Protein AF-A0A8J3L0K7-F1 (afdb_monomer)

Structure (mmCIF, N/CA/C/O backbone):
data_AF-A0A8J3L0K7-F1
#
_entry.id   AF-A0A8J3L0K7-F1
#
loop_
_atom_site.group_PDB
_atom_site.id
_atom_site.type_symbol
_atom_site.label_atom_id
_atom_site.label_alt_id
_atom_site.label_comp_id
_atom_site.label_asym_id
_atom_site.label_entity_id
_atom_site.label_seq_id
_atom_site.pdbx_PDB_ins_code
_atom_site.Cartn_x
_atom_site.Cartn_y
_atom_site.Cartn_z
_atom_site.occupancy
_atom_site.B_iso_or_equiv
_atom_site.auth_seq_id
_atom_site.auth_comp_id
_atom_site.auth_asym_id
_atom_site.auth_atom_id
_atom_site.pdbx_PDB_model_num
ATOM 1 N N . MET A 1 1 ? -11.600 13.544 1.379 1.00 33.31 1 MET A N 1
ATOM 2 C CA . MET A 1 1 ? -10.262 13.452 1.991 1.00 33.31 1 MET A CA 1
ATOM 3 C C . MET A 1 1 ? -9.989 11.962 2.098 1.00 33.31 1 MET A C 1
ATOM 5 O O . MET A 1 1 ? -10.633 11.321 2.917 1.00 33.31 1 MET A O 1
ATOM 9 N N . LEU A 1 2 ? -9.222 11.394 1.162 1.00 34.25 2 LEU A N 1
ATOM 10 C CA . LEU A 1 2 ? -8.780 10.000 1.251 1.00 34.25 2 LEU A CA 1
ATOM 11 C C . LEU A 1 2 ? -7.838 9.954 2.452 1.00 34.25 2 LEU A C 1
ATOM 13 O O . LEU A 1 2 ? -6.700 10.402 2.366 1.00 34.25 2 LEU A O 1
ATOM 17 N N . GLY A 1 3 ? -8.385 9.586 3.608 1.00 47.91 3 GLY A N 1
ATOM 18 C CA . GLY A 1 3 ? -7.563 9.179 4.731 1.00 47.91 3 GLY A CA 1
ATOM 19 C C . GLY A 1 3 ? -6.963 7.860 4.303 1.00 47.91 3 GLY A C 1
ATOM 20 O O . GLY A 1 3 ? -7.699 6.878 4.221 1.00 47.91 3 GLY A O 1
ATOM 21 N N . ASP A 1 4 ? -5.686 7.875 3.930 1.00 59.72 4 ASP A N 1
ATOM 22 C CA . ASP A 1 4 ? -4.920 6.645 3.800 1.00 59.72 4 ASP A CA 1
ATOM 23 C C . ASP A 1 4 ? -5.203 5.829 5.050 1.00 59.72 4 ASP A C 1
ATOM 25 O O . ASP A 1 4 ? -5.023 6.343 6.155 1.00 59.72 4 ASP A O 1
ATOM 29 N N . LEU A 1 5 ? -5.658 4.590 4.866 1.00 69.94 5 LEU A N 1
ATOM 30 C CA . LEU A 1 5 ? -5.795 3.612 5.937 1.00 69.94 5 LEU A CA 1
ATOM 31 C C . LEU A 1 5 ? -4.386 3.192 6.401 1.00 69.94 5 LEU A C 1
ATOM 33 O O . LEU A 1 5 ? -4.009 2.025 6.331 1.00 69.94 5 LEU A O 1
ATOM 37 N N . THR A 1 6 ? -3.562 4.171 6.781 1.00 71.44 6 THR A N 1
ATOM 38 C CA . THR A 1 6 ? -2.127 4.064 7.057 1.00 71.44 6 THR A CA 1
ATOM 39 C C . THR A 1 6 ? -1.907 3.095 8.197 1.00 71.44 6 THR A C 1
ATOM 41 O O . THR A 1 6 ? -0.978 2.292 8.175 1.00 71.44 6 THR A O 1
ATOM 44 N N . SER A 1 7 ? -2.794 3.131 9.188 1.00 71.44 7 SER A N 1
ATOM 45 C CA . SER A 1 7 ? -2.769 2.199 10.309 1.00 71.44 7 SER A CA 1
ATOM 46 C C . SER A 1 7 ? -3.042 0.744 9.902 1.00 71.44 7 SER A C 1
ATOM 48 O O . SER A 1 7 ? -2.685 -0.168 10.642 1.00 71.44 7 SER A O 1
ATOM 50 N N . LEU A 1 8 ? -3.626 0.507 8.724 1.00 75.50 8 LEU A N 1
ATOM 51 C CA . LEU A 1 8 ? -4.085 -0.805 8.253 1.00 75.50 8 LEU A CA 1
ATOM 52 C C . LEU A 1 8 ? -3.358 -1.302 7.002 1.00 75.50 8 LEU A C 1
ATOM 54 O O . LEU A 1 8 ? -3.500 -2.473 6.648 1.00 75.50 8 LEU A O 1
ATOM 58 N N . ALA A 1 9 ? -2.576 -0.447 6.340 1.00 72.62 9 ALA A N 1
ATOM 59 C CA . ALA A 1 9 ? -1.671 -0.872 5.286 1.00 72.62 9 ALA A CA 1
ATOM 60 C C . ALA A 1 9 ? -0.745 -1.975 5.834 1.00 72.62 9 ALA A C 1
ATOM 62 O O . ALA A 1 9 ? -0.264 -1.828 6.969 1.00 72.62 9 ALA A O 1
ATOM 63 N N . PRO A 1 10 ? -0.482 -3.053 5.065 1.00 71.00 10 PRO A N 1
ATOM 64 C CA . PRO A 1 10 ? 0.414 -4.118 5.493 1.00 71.00 10 PRO A CA 1
ATOM 65 C C . PRO A 1 10 ? 1.708 -3.545 6.070 1.00 71.00 10 PRO A C 1
ATOM 67 O O . PRO A 1 10 ? 2.280 -2.592 5.531 1.00 71.00 10 PRO A O 1
ATOM 70 N N . LEU A 1 11 ? 2.145 -4.094 7.198 1.00 76.38 11 LEU A N 1
ATOM 71 C CA . LEU A 1 11 ? 3.485 -3.818 7.697 1.00 76.38 11 LEU A CA 1
ATOM 72 C C . LEU A 1 11 ? 4.471 -4.382 6.671 1.00 76.38 11 LEU A C 1
ATOM 74 O O . LEU A 1 11 ? 4.203 -5.429 6.084 1.00 76.38 11 LEU A O 1
ATOM 78 N N . GLY A 1 12 ? 5.545 -3.643 6.402 1.00 62.97 12 GLY A N 1
ATOM 79 C CA . GLY A 1 12 ? 6.432 -3.762 5.241 1.00 62.97 12 GLY A CA 1
ATOM 80 C C . GLY A 1 12 ? 7.196 -5.079 5.035 1.00 62.97 12 GLY A C 1
ATOM 81 O O . GLY A 1 12 ? 8.247 -5.044 4.403 1.00 62.97 12 GLY A O 1
ATOM 82 N N . GLU A 1 13 ? 6.687 -6.229 5.495 1.00 64.00 13 GLU A N 1
ATOM 83 C CA . GLU A 1 13 ? 7.286 -7.574 5.430 1.00 64.00 13 GLU A CA 1
ATOM 84 C C . GLU A 1 13 ? 7.806 -7.964 4.032 1.00 64.00 13 GLU A C 1
ATOM 86 O O . GLU A 1 13 ? 8.683 -8.821 3.916 1.00 64.00 13 GLU A O 1
ATOM 91 N N . TYR A 1 14 ? 7.313 -7.321 2.965 1.00 69.62 14 TYR A N 1
ATOM 92 C CA . TYR A 1 14 ? 7.738 -7.557 1.579 1.00 69.62 14 TYR A CA 1
ATOM 93 C C . TYR A 1 14 ? 8.033 -6.271 0.784 1.00 69.62 14 TYR A C 1
ATOM 95 O O . TYR A 1 14 ? 8.080 -6.306 -0.449 1.00 69.62 14 TYR A O 1
ATOM 103 N N . GLY A 1 15 ? 8.238 -5.135 1.457 1.00 83.50 15 GLY A N 1
ATOM 104 C CA . GLY A 1 15 ? 8.260 -3.818 0.815 1.00 83.50 15 GLY A CA 1
ATOM 105 C C . GLY A 1 15 ? 6.857 -3.250 0.576 1.00 83.50 15 GLY A C 1
ATOM 106 O O . GLY A 1 15 ? 5.862 -3.775 1.073 1.00 83.50 15 GLY A O 1
ATOM 107 N N . PHE A 1 16 ? 6.769 -2.188 -0.225 1.00 86.69 16 PHE A N 1
ATOM 108 C CA . PHE A 1 16 ? 5.504 -1.543 -0.599 1.00 86.69 16 PHE A CA 1
ATOM 109 C C . PHE A 1 16 ? 4.883 -2.137 -1.876 1.00 86.69 16 PHE A C 1
ATOM 111 O O . PHE A 1 16 ? 3.816 -1.709 -2.310 1.00 86.69 16 PHE A O 1
ATOM 118 N N . GLY A 1 17 ? 5.546 -3.116 -2.501 1.00 87.88 17 GLY A N 1
ATOM 119 C CA . GLY A 1 17 ? 5.121 -3.733 -3.760 1.00 87.88 17 GLY A CA 1
ATOM 120 C C . GLY A 1 17 ? 5.473 -2.910 -5.005 1.00 87.88 17 GLY A C 1
ATOM 121 O O . GLY A 1 17 ? 5.143 -3.324 -6.121 1.00 87.88 17 GLY A O 1
ATOM 122 N N . ILE A 1 18 ? 6.187 -1.790 -4.844 1.00 90.50 18 ILE A N 1
ATOM 123 C CA . ILE A 1 18 ? 6.572 -0.887 -5.937 1.00 90.50 18 ILE A CA 1
ATOM 124 C C . ILE A 1 18 ? 7.543 -1.602 -6.878 1.00 90.50 18 ILE A C 1
ATOM 126 O O . ILE A 1 18 ? 7.354 -1.559 -8.097 1.00 90.50 18 ILE A O 1
ATOM 130 N N . THR A 1 19 ? 8.531 -2.318 -6.328 1.00 90.81 19 THR A N 1
ATOM 131 C CA . THR A 1 19 ? 9.449 -3.173 -7.097 1.00 90.81 19 THR A CA 1
ATOM 132 C C . THR A 1 19 ? 8.680 -4.124 -8.013 1.00 90.81 19 THR A C 1
ATOM 134 O O . THR A 1 19 ? 8.901 -4.138 -9.225 1.00 90.81 19 THR A O 1
ATOM 137 N N . SER A 1 20 ? 7.748 -4.902 -7.456 1.00 87.38 20 SER A N 1
ATOM 138 C CA . SER A 1 20 ? 6.978 -5.897 -8.210 1.00 87.38 20 SER A CA 1
ATOM 139 C C . SER A 1 20 ? 6.120 -5.244 -9.292 1.00 87.38 20 SER A C 1
ATOM 141 O O . SER A 1 20 ? 6.107 -5.705 -10.435 1.00 87.38 20 SER A O 1
ATOM 143 N N . PHE A 1 21 ? 5.441 -4.140 -8.964 1.00 87.31 21 PHE A N 1
ATOM 144 C CA . PHE A 1 21 ? 4.642 -3.382 -9.923 1.00 87.31 21 PHE A CA 1
ATOM 145 C C . PHE A 1 21 ? 5.497 -2.864 -11.086 1.00 87.31 21 PHE A C 1
ATOM 147 O O . PHE A 1 21 ? 5.201 -3.156 -12.245 1.00 87.31 21 PHE A O 1
ATOM 154 N N . LYS A 1 22 ? 6.597 -2.158 -10.801 1.00 88.25 22 LYS A N 1
ATOM 155 C CA . LYS A 1 22 ? 7.463 -1.589 -11.844 1.00 88.25 22 LYS A CA 1
ATOM 156 C C . LYS A 1 22 ? 8.169 -2.665 -12.659 1.00 88.25 22 LYS A C 1
ATOM 158 O O . LYS A 1 22 ? 8.308 -2.498 -13.866 1.00 88.25 22 LYS A O 1
ATOM 163 N N . GLN A 1 23 ? 8.533 -3.794 -12.052 1.00 88.56 23 GLN A N 1
ATOM 164 C CA . GLN A 1 23 ? 9.050 -4.950 -12.781 1.00 88.56 23 GLN A CA 1
ATOM 165 C C . GLN A 1 23 ? 8.004 -5.509 -13.753 1.00 88.56 23 GLN A C 1
ATOM 167 O O . GLN A 1 23 ? 8.344 -5.826 -14.890 1.00 88.56 23 GLN A O 1
ATOM 172 N N . ASN A 1 24 ? 6.738 -5.616 -13.344 1.00 82.00 24 ASN A N 1
ATOM 173 C CA . ASN A 1 24 ? 5.665 -6.067 -14.230 1.00 82.00 24 ASN A CA 1
ATOM 174 C C . ASN A 1 24 ? 5.418 -5.076 -15.372 1.00 82.00 24 ASN A C 1
ATOM 176 O O . ASN A 1 24 ? 5.283 -5.505 -16.516 1.00 82.00 24 ASN A O 1
ATOM 180 N N . VAL A 1 25 ? 5.428 -3.768 -15.096 1.00 82.00 25 VAL A N 1
ATOM 181 C CA . VAL A 1 25 ? 5.326 -2.731 -16.137 1.00 82.00 25 VAL A CA 1
ATOM 182 C C . VAL A 1 25 ? 6.507 -2.812 -17.106 1.00 82.00 25 VAL A C 1
ATOM 184 O O . VAL A 1 25 ? 6.294 -2.782 -18.313 1.00 82.00 25 VAL A O 1
ATOM 187 N N . ALA A 1 26 ? 7.730 -2.997 -16.612 1.00 85.25 26 ALA A N 1
ATOM 188 C CA . ALA A 1 26 ? 8.930 -3.118 -17.435 1.00 85.25 26 ALA A CA 1
ATOM 189 C C . ALA A 1 26 ? 8.964 -4.405 -18.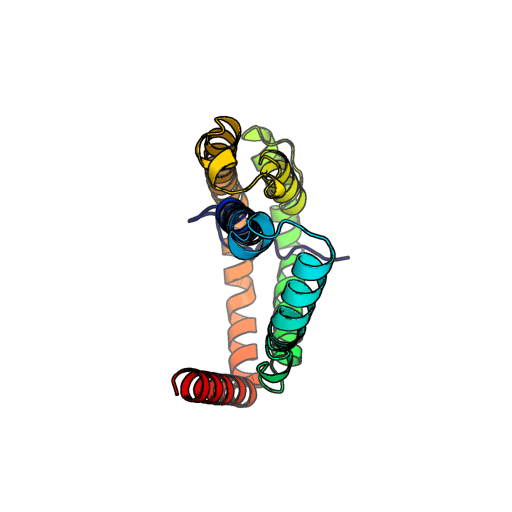267 1.00 85.25 26 ALA A C 1
ATOM 191 O O . ALA A 1 26 ? 9.321 -4.383 -19.442 1.00 85.25 26 ALA A O 1
ATOM 192 N N . LYS A 1 27 ? 8.525 -5.533 -17.703 1.00 80.62 27 LYS A N 1
ATOM 193 C CA . LYS A 1 27 ? 8.332 -6.784 -18.452 1.00 80.62 27 LYS A CA 1
ATOM 194 C C . LYS A 1 27 ? 7.237 -6.638 -19.503 1.00 80.62 27 LYS A C 1
ATOM 196 O O . LYS A 1 27 ? 7.380 -7.154 -20.606 1.00 80.62 27 LYS A O 1
ATOM 201 N N . ALA A 1 28 ? 6.163 -5.915 -19.191 1.00 75.94 28 ALA A N 1
ATOM 202 C CA . ALA A 1 28 ? 5.135 -5.581 -20.165 1.00 75.94 28 ALA A CA 1
ATOM 203 C C . ALA A 1 28 ? 5.666 -4.621 -21.241 1.00 75.94 28 ALA A C 1
ATOM 205 O O . ALA A 1 28 ? 5.276 -4.752 -22.393 1.00 75.94 28 ALA A O 1
ATOM 206 N N . ALA A 1 29 ? 6.572 -3.698 -20.909 1.00 77.06 29 ALA A N 1
ATOM 207 C CA . ALA A 1 29 ? 7.245 -2.826 -21.869 1.00 77.06 29 ALA A CA 1
ATOM 208 C C . ALA A 1 29 ? 8.188 -3.620 -22.786 1.00 77.06 29 ALA A C 1
ATOM 210 O O . ALA A 1 29 ? 8.161 -3.418 -23.995 1.00 77.06 29 ALA A O 1
ATOM 211 N N . ASP A 1 30 ? 8.907 -4.614 -22.258 1.00 75.12 30 ASP A N 1
ATOM 212 C CA . ASP A 1 30 ? 9.646 -5.588 -23.068 1.00 75.12 30 ASP A CA 1
ATOM 213 C C . ASP A 1 30 ? 8.705 -6.438 -23.933 1.00 75.12 30 ASP A C 1
ATOM 215 O O . ASP A 1 30 ? 8.996 -6.701 -25.096 1.00 75.12 30 ASP A O 1
ATOM 219 N N . ALA A 1 31 ? 7.542 -6.840 -23.423 1.00 60.50 31 ALA A N 1
ATOM 220 C CA . ALA A 1 31 ? 6.536 -7.542 -24.220 1.00 60.50 31 ALA A CA 1
ATOM 221 C C . ALA A 1 31 ? 5.900 -6.627 -25.288 1.00 60.50 31 ALA A C 1
ATOM 223 O O . ALA A 1 31 ? 5.492 -7.104 -26.346 1.00 60.50 31 ALA A O 1
ATOM 224 N N . ARG A 1 32 ? 5.856 -5.309 -25.033 1.00 51.00 32 ARG A N 1
ATOM 225 C CA . ARG A 1 32 ? 5.495 -4.246 -25.986 1.00 51.00 32 ARG A CA 1
ATOM 226 C C . ARG A 1 32 ? 6.646 -3.874 -26.923 1.00 51.00 32 ARG A C 1
ATOM 228 O O . ARG A 1 32 ? 6.360 -3.396 -28.016 1.00 51.00 32 ARG A O 1
ATOM 235 N N . SER A 1 33 ? 7.895 -4.248 -26.622 1.00 52.84 33 SER A N 1
ATOM 236 C CA . SER A 1 33 ? 8.953 -4.504 -27.620 1.00 52.84 33 SER A CA 1
ATOM 237 C C . SER A 1 33 ? 8.679 -5.817 -28.366 1.00 52.84 33 SER A C 1
ATOM 239 O O . SER A 1 33 ? 9.550 -6.646 -28.618 1.00 52.84 33 SER A O 1
ATOM 241 N N . ASN A 1 34 ? 7.403 -6.011 -28.682 1.00 53.38 34 ASN A N 1
ATOM 242 C CA . ASN A 1 34 ? 6.838 -7.153 -29.341 1.00 53.38 34 ASN A CA 1
ATOM 243 C C . ASN A 1 34 ? 7.712 -7.492 -30.544 1.00 53.38 34 ASN A C 1
ATOM 245 O O . ASN A 1 34 ? 7.821 -6.713 -31.495 1.00 53.38 34 ASN A O 1
ATOM 249 N N . THR A 1 35 ? 8.374 -8.639 -30.474 1.00 54.50 35 THR A N 1
ATOM 250 C CA . THR A 1 35 ? 9.256 -9.123 -31.536 1.00 54.50 35 THR A CA 1
ATOM 251 C C . THR A 1 35 ? 8.497 -9.260 -32.850 1.00 54.50 35 THR A C 1
ATOM 253 O O . THR A 1 35 ? 9.070 -9.038 -33.909 1.00 54.50 35 THR A O 1
ATOM 256 N N . GLY A 1 36 ? 7.186 -9.524 -32.778 1.00 57.12 36 GLY A N 1
ATOM 257 C CA . GLY A 1 36 ? 6.280 -9.490 -33.915 1.00 57.12 36 GLY A CA 1
ATOM 258 C C . GLY A 1 36 ? 6.147 -8.101 -34.532 1.00 57.12 36 GLY A C 1
ATOM 259 O O . GLY A 1 36 ? 6.203 -8.025 -35.745 1.00 57.12 36 GLY A O 1
ATOM 260 N N . TYR A 1 37 ? 6.045 -7.028 -33.728 1.00 55.81 37 TYR A N 1
ATOM 261 C CA . TYR A 1 37 ? 5.907 -5.634 -34.195 1.00 55.81 37 TYR A CA 1
ATOM 262 C C . TYR A 1 37 ? 7.231 -5.032 -34.678 1.00 55.81 37 TYR A C 1
ATOM 264 O O . TYR A 1 37 ? 7.280 -4.346 -35.690 1.00 55.81 37 TYR A O 1
ATOM 272 N N . THR A 1 38 ? 8.329 -5.323 -33.979 1.00 57.84 38 THR A N 1
ATOM 273 C CA . THR A 1 38 ? 9.685 -4.881 -34.359 1.00 57.84 38 THR A CA 1
ATOM 274 C C . THR A 1 38 ? 10.241 -5.624 -35.580 1.00 57.84 38 THR A C 1
ATOM 276 O O . THR A 1 38 ? 11.161 -5.127 -36.226 1.00 57.84 38 THR A O 1
ATOM 279 N N . ALA A 1 39 ? 9.675 -6.784 -35.935 1.00 64.06 39 ALA A N 1
ATOM 280 C CA . ALA A 1 39 ? 9.945 -7.477 -37.195 1.00 64.06 39 ALA A CA 1
ATOM 281 C C . ALA A 1 39 ? 9.163 -6.903 -38.394 1.00 64.06 39 ALA A C 1
ATOM 283 O O . ALA A 1 39 ? 9.493 -7.225 -39.540 1.00 64.06 39 ALA A O 1
ATOM 284 N N . LEU A 1 40 ? 8.152 -6.060 -38.156 1.00 69.81 40 LEU A N 1
ATOM 285 C CA . LEU A 1 40 ? 7.356 -5.426 -39.208 1.00 69.81 40 LEU A CA 1
ATOM 286 C C . LEU A 1 40 ? 8.163 -4.281 -39.810 1.00 69.81 40 LEU A C 1
ATOM 288 O O . LEU A 1 40 ? 8.717 -3.443 -39.102 1.00 69.81 40 LEU A O 1
ATOM 292 N N . ARG A 1 41 ? 8.266 -4.267 -41.139 1.00 69.38 41 ARG A N 1
ATOM 293 C CA . ARG A 1 41 ? 9.112 -3.307 -41.865 1.00 69.38 41 ARG A CA 1
ATOM 294 C C . ARG A 1 41 ? 8.325 -2.166 -42.494 1.00 69.38 41 ARG A C 1
ATOM 296 O O . ARG A 1 41 ? 8.940 -1.238 -43.012 1.00 69.38 41 ARG A O 1
ATOM 303 N N . THR A 1 42 ? 6.996 -2.243 -42.483 1.00 77.06 42 THR A N 1
ATOM 304 C CA . THR A 1 42 ? 6.121 -1.281 -43.153 1.00 77.06 42 THR A CA 1
ATOM 305 C C . THR A 1 42 ? 4.959 -0.861 -42.257 1.00 77.06 42 THR A C 1
ATOM 307 O O . THR A 1 42 ? 4.486 -1.634 -41.424 1.00 77.06 42 THR A O 1
ATOM 310 N N . ASP A 1 43 ? 4.453 0.354 -42.473 1.00 69.00 43 ASP A N 1
ATOM 311 C CA . ASP A 1 43 ? 3.290 0.881 -41.745 1.00 69.00 43 ASP A CA 1
ATOM 312 C C . ASP A 1 43 ? 2.024 0.036 -41.971 1.00 69.00 43 ASP A C 1
ATOM 314 O O . ASP A 1 43 ? 1.177 -0.075 -41.083 1.00 69.00 43 ASP A O 1
ATOM 318 N N . ALA A 1 44 ? 1.907 -0.608 -43.138 1.00 77.56 44 ALA A N 1
ATOM 319 C CA . ALA A 1 44 ? 0.800 -1.505 -43.461 1.00 77.56 44 ALA A CA 1
ATOM 320 C C . ALA A 1 44 ? 0.833 -2.790 -42.616 1.00 77.56 44 ALA A C 1
ATOM 322 O O . ALA A 1 44 ? -0.205 -3.225 -42.114 1.00 77.56 44 ALA A O 1
ATOM 323 N N . ASP A 1 45 ? 2.022 -3.359 -42.404 1.00 71.56 45 ASP A N 1
ATOM 324 C CA . ASP A 1 45 ? 2.207 -4.529 -41.546 1.00 71.56 45 ASP A CA 1
ATOM 325 C C . ASP A 1 45 ? 1.902 -4.183 -40.082 1.00 71.56 45 ASP A C 1
ATOM 327 O O . ASP A 1 45 ? 1.193 -4.925 -39.399 1.00 71.56 45 ASP A O 1
ATOM 331 N N . CYS A 1 46 ? 2.364 -3.015 -39.619 1.00 64.31 46 CYS A N 1
ATOM 332 C CA . CYS A 1 46 ? 2.049 -2.473 -38.295 1.00 64.31 46 CYS A CA 1
ATOM 333 C C . CYS A 1 46 ? 0.535 -2.321 -38.078 1.00 64.31 46 CYS A C 1
ATOM 335 O O . CYS A 1 46 ? 0.015 -2.721 -37.033 1.00 64.31 46 CYS A O 1
ATOM 337 N N . ALA A 1 47 ? -0.187 -1.794 -39.073 1.00 71.62 47 ALA A N 1
ATOM 338 C CA . ALA A 1 47 ? -1.637 -1.630 -39.020 1.00 71.62 47 ALA A CA 1
ATOM 339 C C . ALA A 1 47 ? -2.382 -2.976 -39.002 1.00 71.62 47 ALA A C 1
ATOM 341 O O . ALA A 1 47 ? -3.306 -3.157 -38.207 1.00 71.62 47 ALA A O 1
ATOM 342 N N . ALA A 1 48 ? -1.964 -3.939 -39.829 1.00 77.50 48 ALA A N 1
ATOM 343 C CA . ALA A 1 48 ? -2.557 -5.276 -39.870 1.00 77.50 48 ALA A CA 1
ATOM 344 C C . ALA A 1 48 ? -2.335 -6.040 -38.557 1.00 77.50 48 ALA A C 1
ATOM 346 O O . ALA A 1 48 ? -3.256 -6.665 -38.028 1.00 77.50 48 ALA A O 1
ATOM 347 N N . TYR A 1 49 ? -1.133 -5.938 -37.993 1.00 70.19 49 TYR A N 1
ATOM 348 C CA . TYR A 1 49 ? -0.803 -6.524 -36.703 1.00 70.19 49 TYR A CA 1
ATOM 349 C C . TYR A 1 49 ? -1.616 -5.892 -35.560 1.00 70.19 49 TYR A C 1
ATOM 351 O O . TYR A 1 49 ? -2.187 -6.604 -34.734 1.00 70.19 49 TYR A O 1
ATOM 359 N N . GLY A 1 50 ? -1.736 -4.559 -35.536 1.00 66.50 50 GLY A N 1
ATOM 360 C CA . GLY A 1 50 ? -2.580 -3.844 -34.575 1.00 66.50 50 GLY A CA 1
ATOM 361 C C . GLY A 1 50 ? -4.058 -4.236 -34.672 1.00 66.50 50 GLY A C 1
ATOM 362 O O . GLY A 1 50 ? -4.701 -4.459 -33.648 1.00 66.50 50 GLY A O 1
ATOM 363 N N . ALA A 1 51 ? -4.586 -4.404 -35.888 1.00 73.00 51 ALA A N 1
ATOM 364 C CA . ALA A 1 51 ? -5.955 -4.869 -36.112 1.00 73.00 51 ALA A CA 1
ATOM 365 C C . ALA A 1 51 ? -6.169 -6.319 -35.642 1.00 73.00 51 ALA A C 1
ATOM 367 O O . ALA A 1 51 ? -7.201 -6.618 -35.045 1.00 73.00 51 ALA A O 1
ATOM 368 N N . ALA A 1 52 ? -5.187 -7.204 -35.849 1.00 69.12 52 ALA A N 1
ATOM 369 C CA . ALA A 1 52 ? -5.232 -8.587 -35.371 1.00 69.12 52 ALA A CA 1
ATOM 370 C C . ALA A 1 52 ? -5.172 -8.690 -33.836 1.00 69.12 52 ALA A C 1
ATOM 372 O O . ALA A 1 52 ? -5.771 -9.594 -33.257 1.00 69.12 52 ALA A O 1
ATOM 373 N N . LEU A 1 53 ? -4.489 -7.751 -33.173 1.00 62.44 53 LEU A N 1
ATOM 374 C CA . LEU A 1 53 ? -4.473 -7.640 -31.712 1.00 62.44 53 LEU A CA 1
ATOM 375 C C . LEU A 1 53 ? -5.685 -6.913 -31.126 1.00 62.44 53 LEU A C 1
ATOM 377 O O . LEU A 1 53 ? -5.955 -7.072 -29.936 1.00 62.44 53 LEU A O 1
ATOM 381 N N . GLY A 1 54 ? -6.405 -6.119 -31.921 1.00 58.97 54 GLY A N 1
ATOM 382 C CA . GLY A 1 54 ? -7.588 -5.369 -31.491 1.00 58.97 54 GLY A CA 1
ATOM 383 C C . GLY A 1 54 ? -8.582 -6.211 -30.679 1.00 58.97 54 GLY A C 1
ATOM 384 O O . GLY A 1 54 ? -8.943 -5.793 -29.579 1.00 58.97 54 GLY A O 1
ATOM 385 N N . PRO A 1 55 ? -8.945 -7.427 -31.135 1.00 58.91 55 PRO A N 1
ATOM 386 C CA . PRO A 1 55 ? -9.770 -8.354 -30.369 1.00 58.91 55 PRO A CA 1
ATOM 387 C C . PRO A 1 55 ? -9.143 -8.803 -29.048 1.00 58.91 55 PRO A C 1
ATOM 389 O O . PRO A 1 55 ? -9.869 -8.989 -28.091 1.00 58.91 55 PRO A O 1
ATOM 392 N N . CYS A 1 56 ? -7.821 -8.966 -28.945 1.00 53.09 56 CYS A N 1
ATOM 393 C CA . CYS A 1 56 ? -7.158 -9.354 -27.691 1.00 53.09 56 CYS A CA 1
ATOM 394 C C . CYS A 1 56 ? -7.124 -8.212 -26.664 1.00 53.09 56 CYS A C 1
ATOM 396 O O . CYS A 1 56 ? -7.157 -8.467 -25.464 1.00 53.09 56 CYS A O 1
ATOM 398 N N . ILE A 1 57 ? -7.075 -6.959 -27.128 1.00 51.38 57 ILE A N 1
ATOM 399 C CA . ILE A 1 57 ? -7.124 -5.760 -26.277 1.00 51.38 57 ILE A CA 1
ATOM 400 C C . ILE A 1 57 ? -8.531 -5.567 -25.694 1.00 51.38 57 ILE A C 1
ATOM 402 O O . ILE A 1 57 ? -8.665 -5.113 -24.561 1.00 51.38 57 ILE A O 1
ATOM 406 N N . THR A 1 58 ? -9.572 -5.951 -26.436 1.00 47.53 58 THR A N 1
ATOM 407 C CA . THR A 1 58 ? -10.973 -5.915 -25.982 1.00 47.53 58 THR A CA 1
ATOM 408 C C . THR A 1 58 ? -11.472 -7.240 -25.397 1.00 47.53 58 THR A C 1
ATOM 410 O O . THR A 1 58 ? -12.546 -7.266 -24.806 1.00 47.53 58 THR A O 1
ATOM 413 N N . ALA A 1 59 ? -10.705 -8.329 -25.529 1.00 44.91 59 ALA A N 1
ATOM 414 C CA . ALA A 1 59 ? -10.994 -9.642 -24.946 1.00 44.91 59 ALA A CA 1
ATOM 415 C C . ALA A 1 59 ? -10.352 -9.859 -23.574 1.00 44.91 59 ALA A C 1
ATOM 417 O O . ALA A 1 59 ? -10.480 -10.956 -23.035 1.00 44.91 59 ALA A O 1
ATOM 418 N N . ALA A 1 60 ? -9.695 -8.851 -22.983 1.00 46.41 60 ALA A N 1
ATOM 419 C CA . ALA A 1 60 ? -9.610 -8.819 -21.529 1.00 46.41 60 ALA A CA 1
ATOM 420 C C . ALA A 1 60 ? -11.066 -8.772 -21.054 1.00 46.41 60 ALA A C 1
ATOM 422 O O . ALA A 1 60 ? -11.731 -7.764 -21.311 1.00 46.41 60 ALA A O 1
ATOM 423 N N . PRO A 1 61 ? -11.610 -9.868 -20.496 1.00 51.72 61 PRO A N 1
ATOM 424 C CA . PRO A 1 61 ? -13.002 -9.863 -20.102 1.00 51.72 61 PRO A CA 1
ATOM 425 C C . PRO A 1 61 ? -13.177 -8.703 -19.136 1.00 51.72 61 PRO A C 1
ATOM 427 O O . PRO A 1 61 ? -12.298 -8.479 -18.298 1.00 51.72 61 PRO A O 1
ATOM 430 N N . ASP A 1 62 ? -14.254 -7.938 -19.311 1.00 55.47 62 ASP A N 1
ATOM 431 C CA . ASP A 1 62 ? -14.548 -6.816 -18.435 1.00 55.47 62 ASP A CA 1
ATOM 432 C C . ASP A 1 62 ? -14.449 -7.343 -17.002 1.00 55.47 62 ASP A C 1
ATOM 434 O O . ASP A 1 62 ? -15.187 -8.242 -16.599 1.00 55.47 62 ASP A O 1
ATOM 438 N N . VAL A 1 63 ? -13.426 -6.904 -16.268 1.00 52.91 63 VAL A N 1
ATOM 439 C CA . VAL A 1 63 ? -13.107 -7.485 -14.960 1.00 52.91 63 VAL A CA 1
ATOM 440 C C . VAL A 1 63 ? -14.289 -7.251 -14.016 1.00 52.91 63 VAL A C 1
ATOM 442 O O . VAL A 1 63 ? -14.520 -8.058 -13.117 1.00 52.91 63 VAL A O 1
ATOM 445 N N . ALA A 1 64 ? -15.104 -6.223 -14.298 1.00 56.56 64 ALA A N 1
ATOM 446 C CA . ALA A 1 64 ? -16.377 -5.971 -13.640 1.00 56.56 64 ALA A CA 1
ATOM 447 C C . ALA A 1 64 ? -17.362 -7.147 -13.760 1.00 56.56 64 ALA A C 1
ATOM 449 O O . ALA A 1 64 ? -18.093 -7.409 -12.812 1.00 56.56 64 ALA A O 1
ATOM 450 N N . THR A 1 65 ? -17.342 -7.917 -14.856 1.00 63.81 65 THR A N 1
ATOM 451 C CA . THR A 1 65 ? -18.202 -9.108 -15.031 1.00 63.81 65 THR A CA 1
ATOM 452 C C . THR A 1 65 ? -17.870 -10.255 -14.073 1.00 63.81 65 THR A C 1
ATOM 454 O O . THR A 1 65 ? -18.674 -11.170 -13.927 1.00 63.81 65 THR A O 1
ATOM 457 N N . PHE A 1 66 ? -16.696 -10.236 -13.437 1.00 67.56 66 PHE A N 1
ATOM 458 C CA . PHE A 1 66 ? -16.269 -11.247 -12.463 1.00 67.56 66 PHE A CA 1
ATOM 459 C C . PHE A 1 66 ? -16.227 -10.719 -11.029 1.00 67.56 66 PHE A C 1
ATOM 461 O O . PHE A 1 66 ? -15.731 -11.409 -10.137 1.00 67.56 66 PHE A O 1
ATOM 468 N N . VAL A 1 67 ? -16.730 -9.508 -10.786 1.00 79.12 67 VAL A N 1
ATOM 469 C CA . VAL A 1 67 ? -16.915 -9.000 -9.428 1.00 79.12 67 VAL A CA 1
ATOM 470 C C . VAL A 1 67 ? -18.184 -9.633 -8.859 1.00 79.12 67 VAL A C 1
ATOM 472 O O . VAL A 1 67 ? -19.236 -9.519 -9.485 1.00 79.12 67 VAL A O 1
ATOM 475 N N . PRO A 1 68 ? -18.124 -10.323 -7.706 1.00 85.75 68 PRO A N 1
ATOM 476 C CA . PRO A 1 68 ? -19.329 -10.849 -7.091 1.00 85.75 68 PRO A CA 1
ATOM 477 C C . PRO A 1 68 ? -20.322 -9.755 -6.710 1.00 85.75 68 PRO A C 1
ATOM 479 O O . PRO A 1 68 ? -19.928 -8.701 -6.202 1.00 85.75 68 PRO A O 1
ATOM 482 N N . ASP A 1 69 ? -21.607 -10.044 -6.871 1.00 86.88 69 ASP A N 1
ATOM 483 C CA . ASP A 1 69 ? -22.678 -9.149 -6.451 1.00 86.88 69 ASP A CA 1
ATOM 484 C C . ASP A 1 69 ? -22.547 -8.821 -4.956 1.00 86.88 69 ASP A C 1
ATOM 486 O O . ASP A 1 69 ? -22.281 -9.693 -4.122 1.00 86.88 69 ASP A O 1
ATOM 490 N N . GLY A 1 70 ? -22.725 -7.548 -4.599 1.00 85.19 70 GLY A N 1
ATOM 491 C CA . GLY A 1 70 ? -22.642 -7.091 -3.210 1.00 85.19 70 GLY A CA 1
ATOM 492 C C . GLY A 1 70 ? -21.218 -6.927 -2.662 1.00 85.19 70 GLY A C 1
ATOM 493 O O . GLY A 1 70 ? -21.049 -6.467 -1.530 1.00 85.19 70 GLY A O 1
ATOM 494 N N . GLN A 1 71 ? -20.173 -7.299 -3.416 1.00 89.88 71 GLN A N 1
ATOM 495 C CA . GLN A 1 71 ? -18.785 -7.161 -2.958 1.00 89.88 71 GLN A CA 1
ATOM 496 C C . GLN A 1 71 ? -18.386 -5.695 -2.767 1.00 89.88 71 GLN A C 1
ATOM 498 O O . GLN A 1 71 ? -17.672 -5.389 -1.811 1.00 89.88 71 GLN A O 1
ATOM 503 N N . GLY A 1 72 ? -18.844 -4.802 -3.648 1.00 86.38 72 GLY A N 1
ATOM 504 C CA . GLY A 1 72 ? -18.544 -3.373 -3.574 1.00 86.38 72 GLY A CA 1
ATOM 505 C C . GLY A 1 72 ? -19.132 -2.720 -2.325 1.00 86.38 72 GLY A C 1
ATOM 506 O O . GLY A 1 72 ? -18.429 -2.006 -1.614 1.00 86.38 72 GLY A O 1
ATOM 507 N N . GLU A 1 73 ? -20.393 -3.015 -2.007 1.00 91.69 73 GLU A N 1
ATOM 508 C CA . GLU A 1 73 ? -21.070 -2.517 -0.809 1.00 91.69 73 GLU A CA 1
ATOM 509 C C . GLU A 1 73 ? -20.396 -3.035 0.466 1.00 91.69 73 GLU A C 1
ATOM 511 O O . GLU A 1 73 ? -20.093 -2.251 1.365 1.00 91.69 73 GLU A O 1
ATOM 516 N N . LEU A 1 74 ? -20.079 -4.336 0.520 1.00 92.38 74 LEU A N 1
ATOM 517 C CA . LEU A 1 74 ? -19.351 -4.923 1.648 1.00 92.38 74 LEU A CA 1
ATOM 518 C C . LEU A 1 74 ? -17.964 -4.298 1.832 1.00 92.38 74 LEU A C 1
ATOM 520 O O . LEU A 1 74 ? -17.557 -4.048 2.966 1.00 92.38 74 LEU A O 1
ATOM 524 N N . ALA A 1 75 ? -17.242 -4.043 0.738 1.00 90.00 75 ALA A N 1
ATOM 525 C CA . ALA A 1 75 ? -15.938 -3.393 0.790 1.00 90.00 75 ALA A CA 1
ATOM 526 C C . ALA A 1 75 ? -16.058 -1.954 1.303 1.00 90.00 75 ALA A C 1
ATOM 528 O O . ALA A 1 75 ? -15.334 -1.580 2.219 1.00 90.00 75 ALA A O 1
ATOM 529 N N . ALA A 1 76 ? -17.018 -1.180 0.793 1.00 88.69 76 ALA A N 1
ATOM 530 C CA . ALA A 1 76 ? -17.240 0.199 1.218 1.00 88.69 76 ALA A CA 1
ATOM 531 C C . ALA A 1 76 ? -17.637 0.302 2.702 1.00 88.69 76 ALA A C 1
ATOM 533 O O . ALA A 1 76 ? -17.160 1.186 3.419 1.00 88.69 76 ALA A O 1
ATOM 534 N N . GLU A 1 77 ? -18.494 -0.599 3.194 1.00 92.94 77 GLU A N 1
ATOM 535 C CA . GLU A 1 77 ? -18.857 -0.640 4.613 1.00 92.94 77 GLU A CA 1
ATOM 536 C C . GLU A 1 77 ? -17.673 -1.043 5.501 1.00 92.94 77 GLU A C 1
ATOM 538 O O . GLU A 1 77 ? -17.472 -0.443 6.563 1.00 92.94 77 GLU A O 1
ATOM 543 N N . LEU A 1 78 ? -16.859 -2.007 5.058 1.00 90.12 78 LEU A N 1
ATOM 544 C CA . LEU A 1 78 ? -15.641 -2.401 5.760 1.00 90.12 78 LEU A CA 1
ATOM 545 C C . LEU A 1 78 ? -14.624 -1.252 5.794 1.00 90.12 78 LEU A C 1
ATOM 547 O O . LEU A 1 78 ? -14.139 -0.905 6.867 1.00 90.12 78 LEU A O 1
ATOM 551 N N . GLU A 1 79 ? -14.342 -0.612 4.659 1.00 89.31 79 GLU A N 1
ATOM 552 C CA . GLU A 1 79 ? -13.449 0.549 4.563 1.00 89.31 79 GLU A CA 1
ATOM 553 C C . GLU A 1 79 ? -13.900 1.694 5.468 1.00 89.31 79 GLU A C 1
ATOM 555 O O . GLU A 1 79 ? -13.078 2.328 6.129 1.00 89.31 79 GLU A O 1
ATOM 560 N N . LYS A 1 80 ? -15.211 1.944 5.548 1.00 89.38 80 LYS A N 1
ATOM 561 C CA . LYS A 1 80 ? -15.764 2.945 6.459 1.00 89.38 80 LYS A CA 1
ATOM 562 C C . LYS A 1 80 ? -15.497 2.584 7.920 1.00 89.38 80 LYS A C 1
ATOM 564 O O . LYS A 1 80 ? -15.000 3.426 8.662 1.00 89.38 80 LYS A O 1
ATOM 569 N N . LEU A 1 81 ? -15.800 1.350 8.323 1.00 89.56 81 LEU A N 1
ATOM 570 C CA . LEU A 1 81 ? -15.571 0.856 9.685 1.00 89.56 81 LEU A CA 1
ATOM 571 C C . LEU A 1 81 ? -14.096 0.999 10.081 1.00 89.56 81 LEU A C 1
ATOM 573 O O . LEU A 1 81 ? -13.781 1.502 11.160 1.00 89.56 81 LEU A O 1
ATOM 577 N N . LEU A 1 82 ? -13.203 0.593 9.182 1.00 88.44 82 LEU A N 1
ATOM 578 C CA . LEU A 1 82 ? -11.756 0.699 9.323 1.00 88.44 82 LEU A CA 1
ATOM 579 C C . LEU A 1 82 ? -11.299 2.166 9.438 1.00 88.44 82 LEU A C 1
ATOM 581 O O . LEU A 1 82 ? -10.599 2.538 10.382 1.00 88.44 82 LEU A O 1
ATOM 585 N N . GLY A 1 83 ? -11.757 3.022 8.524 1.00 86.50 83 GLY A N 1
ATOM 586 C CA . GLY A 1 83 ? -11.418 4.443 8.503 1.00 86.50 83 GLY A CA 1
ATOM 587 C C . GLY A 1 83 ? -11.961 5.226 9.699 1.00 86.50 83 GLY A C 1
ATOM 588 O O . GLY A 1 83 ? -11.368 6.229 10.092 1.00 86.50 83 GLY A O 1
ATOM 589 N N . ASP A 1 84 ? -13.065 4.791 10.304 1.00 88.00 84 ASP A N 1
ATOM 590 C CA . ASP A 1 84 ? -13.605 5.410 11.516 1.00 88.00 84 ASP A CA 1
ATOM 591 C C . ASP A 1 84 ? -12.734 5.107 12.751 1.00 88.00 84 ASP A C 1
ATOM 593 O O . ASP A 1 84 ? -12.575 5.979 13.608 1.00 88.00 84 ASP A O 1
ATOM 597 N N . GLN A 1 85 ? -12.087 3.934 12.819 1.00 87.44 85 GLN A N 1
ATOM 598 C CA . GLN A 1 85 ? -11.127 3.627 13.891 1.00 87.44 85 GLN A CA 1
ATOM 599 C C . GLN A 1 85 ? -9.844 4.450 13.780 1.00 87.44 85 GLN A C 1
ATOM 601 O O . GLN A 1 85 ? -9.338 4.953 14.786 1.00 87.44 85 GLN A O 1
ATOM 606 N N . GLU A 1 86 ? -9.346 4.653 12.563 1.00 84.94 86 GLU A N 1
ATOM 607 C CA . GLU A 1 86 ? -8.152 5.467 12.315 1.00 84.94 86 GLU A CA 1
ATOM 608 C C . GLU A 1 86 ? -8.366 6.953 12.654 1.00 84.94 86 GLU A C 1
ATOM 610 O O . GLU A 1 86 ? -7.445 7.641 13.090 1.00 84.94 86 GLU A O 1
ATOM 615 N N . LYS A 1 87 ? -9.608 7.440 12.547 1.00 85.19 87 LYS A N 1
ATOM 616 C CA . LYS A 1 87 ? -10.000 8.802 12.952 1.00 85.19 87 LYS A CA 1
ATOM 617 C C . LYS A 1 87 ? -10.236 8.958 14.454 1.00 85.19 87 LYS A C 1
ATOM 619 O O . LYS A 1 87 ? -10.513 10.071 14.908 1.00 85.19 87 LYS A O 1
ATOM 624 N N . SER A 1 88 ? -10.179 7.880 15.235 1.00 86.50 88 SER A N 1
ATOM 625 C CA . SER A 1 88 ? -10.359 7.976 16.683 1.00 86.50 88 SER A CA 1
ATOM 626 C C . SER A 1 88 ? -9.269 8.868 17.305 1.00 86.50 88 SER A C 1
ATOM 628 O O . SER A 1 88 ? -8.123 8.847 16.848 1.00 86.50 88 SER A O 1
ATOM 630 N N . PRO A 1 89 ? -9.563 9.640 18.371 1.00 86.50 89 PRO A N 1
ATOM 631 C CA . PRO A 1 89 ? -8.560 10.508 18.994 1.00 86.50 89 PRO A CA 1
ATOM 632 C C . PRO A 1 89 ? -7.288 9.767 19.435 1.00 86.50 89 PRO A C 1
ATOM 634 O O . PRO A 1 89 ? -6.195 10.322 19.374 1.00 86.50 89 PRO A O 1
ATOM 637 N N . SER A 1 90 ? -7.418 8.504 19.854 1.00 85.06 90 SER A N 1
ATOM 638 C CA . SER A 1 90 ? -6.284 7.674 20.269 1.00 85.06 90 SER A CA 1
ATOM 639 C C . SER A 1 90 ? -5.407 7.232 19.091 1.00 85.06 90 SER A C 1
ATOM 641 O O . SER A 1 90 ? -4.185 7.204 19.232 1.00 85.06 90 SER A O 1
ATOM 643 N N . ALA A 1 91 ? -5.999 6.948 17.926 1.00 86.31 91 ALA A N 1
ATOM 644 C CA . ALA A 1 91 ? -5.260 6.678 16.693 1.00 86.31 91 ALA A CA 1
ATOM 645 C C . ALA A 1 91 ? -4.616 7.953 16.123 1.00 86.31 91 ALA A C 1
ATOM 647 O O . ALA A 1 91 ? -3.451 7.923 15.736 1.00 86.31 91 ALA A O 1
ATOM 648 N N . ALA A 1 92 ? -5.313 9.093 16.164 1.00 84.00 92 ALA A N 1
ATOM 649 C CA . ALA A 1 92 ? -4.806 10.375 15.669 1.00 84.00 92 ALA A CA 1
ATOM 650 C C . ALA A 1 92 ? -3.514 10.829 16.377 1.00 84.00 92 ALA A C 1
ATOM 652 O O . ALA A 1 92 ? -2.590 11.319 15.731 1.00 84.00 92 ALA A O 1
ATOM 653 N N . VAL A 1 93 ? -3.407 10.624 17.696 1.00 85.56 93 VAL A N 1
ATOM 654 C CA . VAL A 1 93 ? -2.172 10.921 18.448 1.00 85.56 93 VAL A CA 1
ATOM 655 C C . VAL A 1 93 ? -1.003 10.057 17.964 1.00 85.56 93 VAL A C 1
ATOM 657 O O . VAL A 1 93 ? 0.102 10.561 17.775 1.00 85.56 93 VAL A O 1
ATOM 660 N N . LYS A 1 94 ? -1.247 8.765 17.724 1.00 84.56 94 LYS A N 1
ATOM 661 C CA . LYS A 1 94 ? -0.229 7.825 17.231 1.00 84.56 94 LYS A CA 1
ATOM 662 C C . LYS A 1 94 ? 0.160 8.101 15.772 1.00 84.56 94 LYS A C 1
ATOM 664 O O . LYS A 1 94 ? 1.329 7.973 15.430 1.00 84.56 94 LYS A O 1
ATOM 669 N N . LEU A 1 95 ? -0.787 8.536 14.940 1.00 82.94 95 LEU A N 1
ATOM 670 C CA . LEU A 1 95 ? -0.528 8.986 13.568 1.00 82.94 95 LEU A CA 1
ATOM 671 C C . LEU A 1 95 ? 0.393 10.209 13.520 1.00 82.94 95 LEU A C 1
ATOM 673 O O . LEU A 1 95 ? 1.261 10.276 12.659 1.00 82.94 95 LEU A O 1
ATOM 677 N N . THR A 1 96 ? 0.256 11.155 14.450 1.00 83.12 96 THR A N 1
ATOM 678 C CA . THR A 1 96 ? 1.193 12.287 14.538 1.00 83.12 96 THR A CA 1
ATOM 679 C C . THR A 1 96 ? 2.608 11.813 14.883 1.00 83.12 96 THR A C 1
ATOM 681 O O . THR A 1 96 ? 3.565 12.250 14.252 1.00 83.12 96 THR A O 1
ATOM 684 N N . ALA A 1 97 ? 2.742 10.866 15.818 1.00 89.00 97 ALA A N 1
ATOM 685 C CA . ALA A 1 97 ? 4.041 10.321 16.227 1.00 89.00 97 ALA A CA 1
ATOM 686 C C . ALA A 1 97 ? 4.767 9.544 15.110 1.00 89.00 97 ALA A C 1
ATOM 688 O O . ALA A 1 97 ? 5.993 9.447 15.126 1.00 89.00 97 ALA A O 1
ATOM 689 N N . TYR A 1 98 ? 4.032 9.014 14.125 1.00 89.38 98 TYR A N 1
ATOM 690 C CA . TYR A 1 98 ? 4.625 8.338 12.970 1.00 89.38 98 TYR A CA 1
ATOM 691 C C . TYR A 1 98 ? 5.575 9.261 12.190 1.00 89.38 98 TYR A C 1
ATOM 693 O O . TYR A 1 98 ? 6.696 8.858 11.891 1.00 89.38 98 TYR A O 1
ATOM 701 N N . GLY A 1 99 ? 5.162 10.498 11.889 1.00 88.75 99 GLY A N 1
ATOM 702 C CA . GLY A 1 99 ? 5.988 11.430 11.111 1.00 88.75 99 GLY A CA 1
ATOM 703 C C . GLY A 1 99 ? 7.293 11.801 11.822 1.00 88.75 99 GLY A C 1
ATOM 704 O O . GLY A 1 99 ? 8.351 11.877 11.190 1.00 88.75 99 GLY A O 1
ATOM 705 N N . ASP A 1 100 ? 7.231 11.962 13.145 1.00 92.12 100 ASP A N 1
ATOM 706 C CA . ASP A 1 100 ? 8.410 12.215 13.975 1.00 92.12 100 ASP A CA 1
ATOM 707 C C . ASP A 1 100 ? 9.369 11.011 13.934 1.00 92.12 100 ASP A C 1
ATOM 709 O O . ASP A 1 100 ? 10.551 11.179 13.635 1.00 92.12 100 ASP A O 1
ATOM 713 N N . CYS A 1 101 ? 8.851 9.788 14.101 1.00 94.69 101 CYS A N 1
ATOM 714 C CA . CYS A 1 101 ? 9.642 8.554 14.015 1.00 94.69 101 CYS A CA 1
ATOM 715 C C . CYS A 1 101 ? 10.323 8.375 12.646 1.00 94.69 101 CYS A C 1
ATOM 717 O O . CYS A 1 101 ? 11.514 8.058 12.564 1.00 94.69 101 CYS A O 1
ATOM 719 N N . MET A 1 102 ? 9.598 8.619 11.549 1.00 94.19 102 MET A N 1
ATOM 720 C CA . MET A 1 102 ? 10.177 8.553 10.203 1.00 94.19 102 MET A CA 1
ATOM 721 C C . MET A 1 102 ? 11.287 9.597 10.022 1.00 94.19 102 MET A C 1
ATOM 723 O O . MET A 1 102 ? 12.348 9.299 9.472 1.00 94.19 102 MET A O 1
ATOM 727 N N . THR A 1 103 ? 11.084 10.813 10.535 1.00 94.69 103 THR A N 1
ATOM 728 C CA . THR A 1 103 ? 12.083 11.885 10.445 1.00 94.69 103 THR A CA 1
ATOM 729 C C . THR A 1 103 ? 13.352 11.535 11.225 1.00 94.69 103 THR A C 1
ATOM 731 O O . THR A 1 103 ? 14.455 11.694 10.696 1.00 94.69 103 THR A O 1
ATOM 734 N N . GLU A 1 104 ? 13.220 11.001 12.442 1.00 96.38 104 GLU A N 1
ATOM 735 C CA . GLU A 1 104 ? 14.345 10.550 13.277 1.00 96.38 104 GLU A CA 1
ATOM 736 C C . GLU A 1 104 ? 15.150 9.414 12.631 1.00 96.38 104 GLU A C 1
ATOM 738 O O . GLU A 1 104 ? 16.369 9.336 12.790 1.00 96.38 104 GLU A O 1
ATOM 743 N N . THR A 1 105 ? 14.488 8.563 11.848 1.00 95.56 105 THR A N 1
ATOM 744 C CA . THR A 1 105 ? 15.109 7.452 11.110 1.00 95.56 105 THR A CA 1
ATOM 745 C C . THR A 1 105 ? 15.660 7.859 9.736 1.00 95.56 105 THR A C 1
ATOM 747 O O . THR A 1 105 ? 16.180 7.019 9.001 1.00 95.56 105 THR A O 1
ATOM 750 N N . GLY A 1 106 ? 15.619 9.154 9.399 1.00 95.75 106 GLY A N 1
ATOM 751 C CA . GLY A 1 106 ? 16.234 9.715 8.192 1.00 95.75 106 GLY A CA 1
ATOM 752 C C . GLY A 1 106 ? 15.302 9.842 6.984 1.00 95.75 106 GLY A C 1
ATOM 753 O O . GLY A 1 106 ? 15.772 10.142 5.883 1.00 95.75 106 GLY A O 1
ATOM 754 N N . TYR A 1 107 ? 13.995 9.656 7.170 1.00 95.31 107 TYR A N 1
ATOM 755 C CA . TYR A 1 107 ? 12.971 9.808 6.138 1.00 95.31 107 TYR A CA 1
ATOM 756 C C . TYR A 1 107 ? 12.113 11.050 6.433 1.00 95.31 107 TYR A C 1
ATOM 758 O O . TYR A 1 107 ? 11.254 11.003 7.308 1.00 95.31 107 TYR A O 1
ATOM 766 N N . PRO A 1 108 ? 12.297 12.172 5.712 1.00 93.50 108 PRO A N 1
ATOM 767 C CA . PRO A 1 108 ? 11.588 13.424 5.985 1.00 93.50 108 PRO A CA 1
A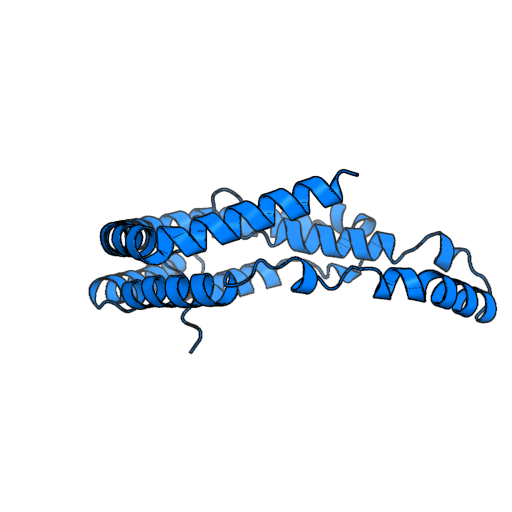TOM 768 C C . PRO A 1 108 ? 10.151 13.385 5.434 1.00 93.50 108 PRO A C 1
ATOM 770 O O . PRO A 1 108 ? 9.815 14.101 4.491 1.00 93.50 108 PRO A O 1
ATOM 773 N N . VAL A 1 109 ? 9.318 12.508 5.992 1.00 91.38 109 VAL A N 1
ATOM 774 C CA . VAL A 1 109 ? 7.936 12.248 5.570 1.00 91.38 109 VAL A CA 1
ATOM 775 C C . VAL A 1 109 ? 6.998 12.332 6.766 1.00 91.38 109 VAL A C 1
ATOM 777 O O . VAL A 1 109 ? 7.347 11.957 7.881 1.00 91.38 109 VAL A O 1
ATOM 780 N N . ARG A 1 110 ? 5.786 12.827 6.534 1.00 87.62 110 ARG A N 1
ATOM 781 C CA . ARG A 1 110 ? 4.775 13.055 7.578 1.00 87.62 110 ARG A CA 1
ATOM 782 C C . ARG A 1 110 ? 3.708 11.971 7.621 1.00 87.62 110 ARG A C 1
ATOM 784 O O . ARG A 1 110 ? 3.010 11.842 8.618 1.00 87.62 110 ARG A O 1
ATOM 791 N N . ASN A 1 111 ? 3.531 11.238 6.527 1.00 85.56 111 ASN A N 1
ATOM 792 C CA . ASN A 1 111 ? 2.514 10.201 6.378 1.00 85.56 111 ASN A CA 1
ATOM 793 C C . ASN A 1 111 ? 2.999 9.102 5.417 1.00 85.56 111 ASN A C 1
ATOM 795 O O . ASN A 1 111 ? 4.061 9.217 4.799 1.00 85.56 111 ASN A O 1
ATOM 799 N N . PHE A 1 112 ? 2.233 8.017 5.335 1.00 86.31 112 PHE A N 1
ATOM 800 C CA . PHE A 1 112 ? 2.560 6.863 4.503 1.00 86.31 112 PHE A CA 1
ATOM 801 C C . PHE A 1 112 ? 2.553 7.187 3.005 1.00 86.31 112 PHE A C 1
ATOM 803 O O . PHE A 1 112 ? 3.467 6.761 2.303 1.00 86.31 112 PHE A O 1
ATOM 810 N N . LEU A 1 113 ? 1.612 8.005 2.514 1.00 86.56 113 LEU A N 1
ATOM 811 C CA . LEU A 1 113 ? 1.604 8.450 1.115 1.00 86.56 113 LEU A CA 1
ATOM 812 C C . LEU A 1 113 ? 2.909 9.146 0.715 1.00 86.56 113 LEU A C 1
ATOM 814 O O . LEU A 1 113 ? 3.466 8.852 -0.341 1.00 86.56 113 LEU A O 1
ATOM 818 N N . GLU A 1 114 ? 3.408 10.059 1.552 1.00 91.00 114 GLU A N 1
ATOM 819 C CA . GLU A 1 114 ? 4.673 10.761 1.311 1.00 91.00 114 GLU A CA 1
ATOM 820 C C . GLU A 1 114 ? 5.855 9.779 1.264 1.00 91.00 114 GLU A C 1
ATOM 822 O O . GLU A 1 114 ? 6.736 9.922 0.414 1.00 91.00 114 GLU A O 1
ATOM 827 N N . LEU A 1 115 ? 5.857 8.745 2.116 1.00 92.25 115 LEU A N 1
ATOM 828 C CA . LEU A 1 115 ? 6.858 7.677 2.061 1.00 92.25 115 LEU A CA 1
ATOM 829 C C . LEU A 1 115 ? 6.763 6.868 0.767 1.00 92.25 115 LEU A C 1
ATOM 831 O O . LEU A 1 115 ? 7.775 6.664 0.095 1.00 92.25 115 LEU A O 1
ATOM 835 N N . TYR A 1 116 ? 5.555 6.439 0.403 1.00 90.44 116 TYR A N 1
ATOM 836 C CA . TYR A 1 116 ? 5.303 5.678 -0.813 1.00 90.44 116 TYR A CA 1
ATOM 837 C C . TYR A 1 116 ? 5.777 6.456 -2.047 1.00 90.44 116 TYR A C 1
ATOM 839 O O . TYR A 1 116 ? 6.531 5.929 -2.861 1.00 90.44 116 TYR A O 1
ATOM 847 N N . GLN A 1 117 ? 5.416 7.739 -2.149 1.00 92.12 117 GLN A N 1
ATOM 848 C CA . GLN A 1 117 ? 5.840 8.629 -3.234 1.00 92.12 117 GLN A CA 1
ATOM 849 C C . GLN A 1 117 ? 7.358 8.843 -3.249 1.00 92.12 117 GLN A C 1
ATOM 851 O O . GLN A 1 117 ? 7.976 8.836 -4.318 1.00 92.12 117 GLN A O 1
ATOM 856 N N . LEU A 1 118 ? 7.983 9.000 -2.076 1.00 95.00 118 LEU A N 1
ATOM 857 C CA . LEU A 1 118 ? 9.434 9.116 -1.961 1.00 95.00 118 LEU A CA 1
ATOM 858 C C . LEU A 1 118 ? 10.126 7.863 -2.503 1.00 95.00 118 LEU A C 1
ATOM 860 O O . LEU A 1 118 ? 11.054 7.986 -3.303 1.00 95.00 118 LEU A O 1
ATOM 864 N N . VAL A 1 119 ? 9.675 6.672 -2.106 1.00 94.62 119 VAL A N 1
ATOM 865 C CA . VAL A 1 119 ? 10.222 5.398 -2.590 1.00 94.62 119 VAL A CA 1
ATOM 866 C C . VAL A 1 119 ? 9.972 5.232 -4.082 1.00 94.62 119 VAL A C 1
ATOM 868 O O . VAL A 1 119 ? 10.903 4.920 -4.824 1.00 94.62 119 VAL A O 1
ATOM 871 N N . GLU A 1 120 ? 8.752 5.501 -4.547 1.00 93.50 120 GLU A N 1
ATOM 872 C CA . GLU A 1 120 ? 8.386 5.393 -5.955 1.00 93.50 120 GLU A CA 1
ATOM 873 C C . GLU A 1 120 ? 9.283 6.264 -6.842 1.00 93.50 120 GLU A C 1
ATOM 875 O O . GLU A 1 120 ? 9.730 5.804 -7.898 1.00 93.50 120 GLU A O 1
ATOM 880 N N . SER A 1 121 ? 9.606 7.479 -6.387 1.00 95.19 121 SER A N 1
ATOM 881 C CA . SER A 1 121 ? 10.456 8.426 -7.114 1.00 95.19 121 SER A CA 1
ATOM 882 C C . SER A 1 121 ? 11.904 7.951 -7.312 1.00 95.19 121 SER A C 1
ATOM 884 O O . SER A 1 121 ? 12.611 8.484 -8.167 1.00 95.19 121 SER A O 1
ATOM 886 N N . ARG A 1 122 ? 12.369 6.954 -6.541 1.00 95.12 122 ARG A N 1
ATOM 887 C CA . ARG A 1 122 ? 13.729 6.398 -6.665 1.00 95.12 122 ARG A CA 1
ATOM 888 C C . ARG A 1 122 ? 13.874 5.417 -7.815 1.00 95.12 122 ARG A C 1
ATOM 890 O O . ARG A 1 122 ? 14.993 5.197 -8.277 1.00 95.12 122 ARG A O 1
ATOM 897 N N . PHE A 1 123 ? 12.777 4.819 -8.262 1.00 93.75 123 PHE A N 1
ATOM 898 C CA . PHE A 1 123 ? 12.834 3.845 -9.338 1.00 93.75 123 PHE A CA 1
ATOM 899 C C . PHE A 1 123 ? 13.036 4.528 -10.696 1.00 93.75 123 PHE A C 1
ATOM 901 O O . PHE A 1 123 ? 12.409 5.555 -10.965 1.00 93.75 123 PHE A O 1
ATOM 908 N N . PRO A 1 124 ? 13.863 3.948 -11.585 1.00 91.44 124 PRO A N 1
ATOM 909 C CA . PRO A 1 124 ? 13.943 4.400 -12.967 1.00 91.44 124 PRO A CA 1
ATOM 910 C C . PRO A 1 124 ? 12.605 4.190 -13.695 1.00 91.44 124 PRO A C 1
ATOM 912 O O . PRO A 1 124 ? 11.753 3.416 -13.250 1.00 91.44 124 PRO A O 1
ATOM 915 N N . ASP A 1 125 ? 12.432 4.882 -14.824 1.00 87.69 125 ASP A N 1
ATOM 916 C CA . ASP A 1 125 ? 11.236 4.762 -15.660 1.00 87.69 125 ASP A CA 1
ATOM 917 C C . ASP A 1 125 ? 11.046 3.307 -16.135 1.00 87.69 125 ASP A C 1
ATOM 919 O O . ASP A 1 125 ? 11.891 2.800 -16.883 1.00 87.69 125 ASP A O 1
ATOM 923 N N . PRO A 1 126 ? 9.947 2.628 -15.740 1.00 84.19 126 PRO A N 1
ATOM 924 C CA . PRO A 1 126 ? 9.682 1.265 -16.173 1.00 84.19 126 PRO A CA 1
ATOM 925 C C . PRO A 1 126 ? 9.405 1.140 -17.679 1.00 84.19 126 PRO A C 1
ATOM 927 O O . PRO A 1 126 ? 9.439 0.033 -18.213 1.00 84.19 126 PRO A O 1
ATOM 930 N N . GLY A 1 127 ? 9.165 2.249 -18.388 1.00 83.44 127 GLY A N 1
ATOM 931 C CA . GLY A 1 127 ? 8.976 2.272 -19.838 1.00 83.44 127 GLY A CA 1
ATOM 932 C C . GLY A 1 127 ? 10.207 1.855 -20.651 1.00 83.44 127 GLY A C 1
ATOM 933 O O . GLY A 1 127 ? 10.056 1.459 -21.804 1.00 83.44 127 GLY A O 1
ATOM 934 N N . ALA A 1 128 ? 11.409 1.884 -20.061 1.00 83.56 128 ALA A N 1
ATOM 935 C CA . ALA A 1 128 ? 12.648 1.482 -20.731 1.00 83.56 128 ALA A CA 1
ATOM 936 C C . ALA A 1 128 ? 12.754 -0.033 -21.004 1.00 83.56 128 ALA A C 1
ATOM 938 O O . ALA A 1 128 ? 13.592 -0.444 -21.808 1.00 83.56 128 ALA A O 1
ATOM 939 N N . GLY A 1 129 ? 11.918 -0.852 -20.355 1.00 83.38 129 GLY A N 1
ATOM 940 C CA . GLY A 1 129 ? 11.939 -2.306 -20.498 1.00 83.38 129 GLY A CA 1
ATOM 941 C C . GLY A 1 129 ? 12.813 -3.022 -19.462 1.00 83.38 129 GLY A C 1
ATOM 942 O O . GLY A 1 129 ? 13.808 -2.485 -18.966 1.00 83.38 129 GLY A O 1
ATOM 943 N N . TRP A 1 130 ? 12.438 -4.256 -19.108 1.00 87.00 130 TRP A N 1
ATOM 944 C CA . TRP A 1 130 ? 13.095 -5.034 -18.052 1.00 87.00 130 TRP A CA 1
ATOM 945 C C . TRP A 1 130 ? 14.556 -5.358 -18.381 1.00 87.00 130 TRP A C 1
ATOM 947 O O . TRP A 1 130 ? 15.408 -5.209 -17.509 1.00 87.00 130 TRP A O 1
ATOM 957 N N . LYS A 1 131 ? 14.874 -5.709 -19.633 1.00 83.31 131 LYS A N 1
ATOM 958 C CA . LYS A 1 131 ? 16.259 -5.972 -20.082 1.00 83.31 131 LYS A CA 1
ATOM 959 C C . LYS A 1 131 ? 17.213 -4.805 -19.827 1.00 83.31 131 LYS A C 1
ATOM 961 O O . LYS A 1 131 ? 18.387 -5.018 -19.547 1.00 83.31 131 LYS A O 1
ATOM 966 N N . VAL A 1 132 ? 16.723 -3.572 -19.953 1.00 83.62 132 VAL A N 1
ATOM 967 C CA . VAL A 1 132 ? 17.522 -2.371 -19.674 1.00 83.62 132 VAL A CA 1
ATOM 968 C C . VAL A 1 132 ? 17.637 -2.172 -18.164 1.00 83.62 132 VAL A C 1
ATOM 970 O O . VAL A 1 132 ? 18.727 -1.949 -17.642 1.00 83.62 132 VAL A O 1
ATOM 973 N N . MET A 1 133 ? 16.521 -2.308 -17.450 1.00 85.75 133 MET A N 1
ATOM 974 C CA . MET A 1 133 ? 16.438 -2.008 -16.022 1.00 85.75 133 MET A CA 1
ATOM 975 C C . MET A 1 133 ? 17.136 -3.012 -15.113 1.00 85.75 133 MET A C 1
ATOM 977 O O . MET A 1 133 ? 17.681 -2.596 -14.096 1.00 85.75 133 MET A O 1
ATOM 981 N N . GLU A 1 134 ? 17.146 -4.30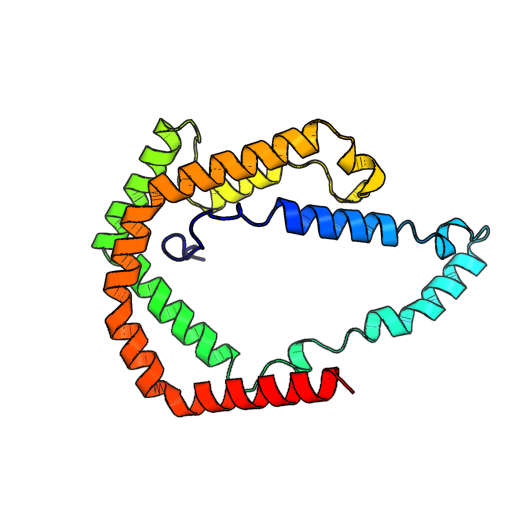6 -15.444 1.00 84.56 134 GLU A N 1
ATOM 982 C CA . GLU A 1 134 ? 17.743 -5.330 -14.572 1.00 84.56 134 GLU A CA 1
ATOM 983 C C . GLU A 1 134 ? 19.247 -5.116 -14.353 1.00 84.56 134 GLU A C 1
ATOM 985 O O . GLU A 1 134 ? 19.798 -5.537 -13.338 1.00 84.56 134 GLU A O 1
ATOM 990 N N . SER A 1 135 ? 19.891 -4.419 -15.292 1.00 84.19 135 SER A N 1
ATOM 991 C CA . SER A 1 135 ? 21.306 -4.053 -15.242 1.00 84.19 135 SER A CA 1
ATOM 992 C C . SER A 1 135 ? 21.559 -2.621 -14.744 1.00 84.19 135 SER A C 1
ATOM 994 O O . SER A 1 135 ? 22.712 -2.247 -14.525 1.00 84.19 135 SER A O 1
ATOM 996 N N . ASP A 1 136 ? 20.511 -1.813 -14.534 1.00 88.62 136 ASP A N 1
ATOM 997 C CA . ASP A 1 136 ? 20.637 -0.435 -14.052 1.00 88.62 136 ASP A CA 1
ATOM 998 C C . ASP A 1 136 ? 20.945 -0.430 -12.546 1.00 88.62 136 ASP A C 1
ATOM 1000 O O . ASP A 1 136 ? 20.145 -0.867 -11.717 1.00 88.62 136 ASP A O 1
ATOM 1004 N N . ALA A 1 137 ? 22.095 0.123 -12.154 1.00 91.56 137 ALA A N 1
ATOM 1005 C CA . ALA A 1 137 ? 22.473 0.253 -10.746 1.00 91.56 137 ALA A CA 1
ATOM 1006 C C . ALA A 1 137 ? 21.434 1.039 -9.917 1.00 91.56 137 ALA A C 1
ATOM 1008 O O . ALA A 1 137 ? 21.283 0.786 -8.719 1.00 91.56 137 ALA A O 1
ATOM 1009 N N . ARG A 1 138 ? 20.680 1.955 -10.545 1.00 92.50 138 ARG A N 1
ATOM 1010 C CA . ARG A 1 138 ? 19.583 2.691 -9.901 1.00 92.50 138 ARG A CA 1
ATOM 1011 C C . ARG A 1 138 ? 18.408 1.786 -9.553 1.00 92.50 138 ARG A C 1
ATOM 1013 O O . ARG A 1 138 ? 17.762 2.037 -8.544 1.00 92.50 138 ARG A O 1
ATOM 1020 N N . TRP A 1 139 ? 18.149 0.735 -10.337 1.00 93.12 139 TRP A N 1
ATOM 1021 C CA . TRP A 1 139 ? 17.124 -0.256 -10.007 1.00 93.12 139 TRP A CA 1
ATOM 1022 C C . TRP A 1 139 ? 17.484 -0.979 -8.711 1.00 93.12 139 TRP A C 1
ATOM 1024 O O . TRP A 1 139 ? 16.720 -0.940 -7.750 1.00 93.12 139 TRP A O 1
ATOM 1034 N N . THR A 1 140 ? 18.684 -1.558 -8.639 1.00 92.06 140 THR A N 1
ATOM 1035 C CA . THR A 1 140 ? 19.163 -2.256 -7.436 1.00 92.06 140 THR A CA 1
ATOM 1036 C C . THR A 1 140 ? 19.161 -1.341 -6.209 1.00 92.06 140 THR A C 1
ATOM 1038 O O . THR A 1 140 ? 18.718 -1.751 -5.135 1.00 92.06 140 THR A O 1
ATOM 1041 N N . ALA A 1 141 ? 19.595 -0.085 -6.365 1.00 95.31 141 ALA A N 1
ATOM 1042 C CA . ALA A 1 141 ? 19.556 0.903 -5.291 1.00 95.31 141 ALA A CA 1
ATOM 1043 C C . ALA A 1 141 ? 18.121 1.245 -4.849 1.00 95.31 141 ALA A C 1
ATOM 1045 O O . ALA A 1 141 ? 17.872 1.362 -3.651 1.00 95.31 141 ALA A O 1
ATOM 1046 N N . ALA A 1 142 ? 17.173 1.372 -5.782 1.00 95.19 142 ALA A N 1
ATOM 1047 C CA . ALA A 1 142 ? 15.770 1.646 -5.474 1.00 95.19 142 ALA A CA 1
ATOM 1048 C C . ALA A 1 142 ? 15.091 0.473 -4.751 1.00 95.19 142 ALA A C 1
ATOM 1050 O O . ALA A 1 142 ? 14.388 0.697 -3.769 1.00 95.19 142 ALA A O 1
ATOM 1051 N N . VAL A 1 143 ? 15.362 -0.772 -5.163 1.00 94.31 143 VAL A N 1
ATOM 1052 C CA . VAL A 1 143 ? 14.868 -1.981 -4.477 1.00 94.31 143 VAL A CA 1
ATOM 1053 C C . VAL A 1 143 ? 15.390 -2.046 -3.040 1.00 94.31 143 VAL A C 1
ATOM 1055 O O . VAL A 1 143 ? 14.634 -2.335 -2.114 1.00 94.31 143 VAL A O 1
ATOM 1058 N N . ALA A 1 144 ? 16.681 -1.766 -2.833 1.00 94.75 144 ALA A N 1
ATOM 1059 C CA . ALA A 1 144 ? 17.258 -1.714 -1.492 1.00 94.75 144 ALA A CA 1
ATOM 1060 C C . ALA A 1 144 ? 16.639 -0.583 -0.653 1.00 94.75 144 ALA A C 1
ATOM 1062 O O . ALA A 1 144 ? 16.303 -0.798 0.507 1.00 94.75 144 ALA A O 1
ATOM 1063 N N . PHE A 1 145 ? 16.435 0.593 -1.254 1.00 96.06 145 PHE A N 1
ATOM 1064 C CA . PHE A 1 145 ? 15.796 1.731 -0.596 1.00 96.06 145 PHE A CA 1
ATOM 1065 C C . PHE A 1 145 ? 14.352 1.425 -0.178 1.00 96.06 145 PHE A C 1
ATOM 1067 O O . PHE A 1 145 ? 13.982 1.753 0.945 1.00 96.06 145 PHE A O 1
ATOM 1074 N N . GLU A 1 146 ? 13.556 0.777 -1.039 1.00 95.31 146 GLU A N 1
ATOM 1075 C CA . GLU A 1 146 ? 12.190 0.339 -0.715 1.00 95.31 146 GLU A CA 1
ATOM 1076 C C . GLU A 1 146 ? 12.178 -0.589 0.499 1.00 95.31 146 GLU A C 1
ATOM 1078 O O . GLU A 1 146 ? 11.381 -0.378 1.405 1.00 95.31 146 GLU A O 1
ATOM 1083 N N . ARG A 1 147 ? 13.076 -1.581 0.543 1.00 94.38 147 ARG A N 1
ATOM 1084 C CA . ARG A 1 147 ? 13.152 -2.525 1.668 1.00 94.38 147 ARG A CA 1
ATOM 1085 C C . ARG A 1 147 ? 13.471 -1.820 2.979 1.00 94.38 147 ARG A C 1
ATOM 1087 O O . ARG A 1 147 ? 12.721 -1.963 3.933 1.00 94.38 147 ARG A O 1
ATOM 1094 N N . THR A 1 148 ? 14.522 -1.001 3.004 1.00 95.12 148 THR A N 1
ATOM 1095 C CA . THR A 1 148 ? 14.888 -0.257 4.216 1.00 95.12 148 THR A CA 1
ATOM 1096 C C . THR A 1 148 ? 13.772 0.693 4.651 1.00 95.12 148 THR A C 1
ATOM 1098 O O . THR A 1 148 ? 13.471 0.783 5.836 1.00 95.12 148 THR A O 1
ATOM 1101 N N . ALA A 1 149 ? 13.131 1.380 3.701 1.00 95.06 149 ALA A N 1
ATOM 1102 C CA . ALA A 1 149 ? 12.012 2.269 3.993 1.00 95.06 149 ALA A CA 1
ATOM 1103 C C . ALA A 1 149 ? 10.818 1.509 4.587 1.00 95.06 149 ALA A C 1
ATOM 1105 O O . ALA A 1 149 ? 10.194 2.000 5.521 1.00 95.06 149 ALA A O 1
ATOM 1106 N N . ALA A 1 150 ? 10.523 0.315 4.072 1.00 93.38 150 ALA A N 1
ATOM 1107 C CA . ALA A 1 150 ? 9.445 -0.543 4.551 1.00 93.38 150 ALA A CA 1
ATOM 1108 C C . ALA A 1 150 ? 9.724 -1.134 5.942 1.00 93.38 150 ALA A C 1
ATOM 1110 O O . ALA A 1 150 ? 8.816 -1.187 6.770 1.00 93.38 150 ALA A O 1
ATOM 1111 N N . ASP A 1 151 ? 10.973 -1.510 6.231 1.00 92.44 151 ASP A N 1
ATOM 1112 C CA . ASP A 1 151 ? 11.385 -1.969 7.563 1.00 92.44 151 ASP A CA 1
ATOM 1113 C C . ASP A 1 151 ? 11.241 -0.848 8.606 1.00 92.44 151 ASP A C 1
ATOM 1115 O O . ASP A 1 151 ? 10.699 -1.056 9.695 1.00 92.44 151 ASP A O 1
ATOM 1119 N N . VAL A 1 152 ? 11.687 0.363 8.257 1.00 94.31 152 VAL A N 1
ATOM 1120 C CA . VAL A 1 152 ? 11.570 1.554 9.111 1.00 94.31 152 VAL A CA 1
ATOM 1121 C C . VAL A 1 152 ? 10.107 1.929 9.339 1.00 94.31 152 VAL A C 1
ATOM 1123 O O . VAL A 1 152 ? 9.691 2.116 10.481 1.00 94.31 152 VAL A O 1
ATOM 1126 N N . ASP A 1 153 ? 9.312 1.970 8.273 1.00 92.69 153 ASP A N 1
ATOM 1127 C CA . ASP A 1 153 ? 7.871 2.208 8.333 1.00 92.69 153 ASP A CA 1
ATOM 1128 C C . ASP A 1 153 ? 7.157 1.192 9.227 1.00 92.69 153 ASP A C 1
ATOM 1130 O O . ASP A 1 153 ? 6.363 1.571 10.088 1.00 92.69 153 ASP A O 1
ATOM 1134 N N . SER A 1 154 ? 7.494 -0.093 9.090 1.00 91.31 154 SER A N 1
ATOM 1135 C CA . SER A 1 154 ? 6.969 -1.148 9.953 1.00 91.31 154 SER A CA 1
ATOM 1136 C C . SER A 1 154 ? 7.290 -0.881 11.424 1.00 91.31 154 SER A C 1
ATOM 1138 O O . SER A 1 154 ? 6.405 -0.981 12.275 1.00 91.31 154 SER A O 1
ATOM 1140 N N . GLY A 1 155 ? 8.531 -0.492 11.735 1.00 91.75 155 GLY A N 1
ATOM 1141 C CA . GLY A 1 155 ? 8.936 -0.111 13.089 1.00 91.75 155 GLY A CA 1
ATOM 1142 C C . GLY A 1 155 ? 8.144 1.084 13.630 1.00 91.75 155 GLY A C 1
ATOM 1143 O O . GLY A 1 155 ? 7.612 1.019 14.737 1.00 91.75 155 GLY A O 1
ATOM 1144 N N . CYS A 1 156 ? 8.002 2.142 12.831 1.00 92.06 156 CYS A N 1
ATOM 1145 C CA . CYS A 1 156 ? 7.304 3.365 13.226 1.00 92.06 156 CYS A CA 1
ATOM 1146 C C . CYS A 1 156 ? 5.777 3.202 13.324 1.00 92.06 156 CYS A C 1
ATOM 1148 O O . CYS 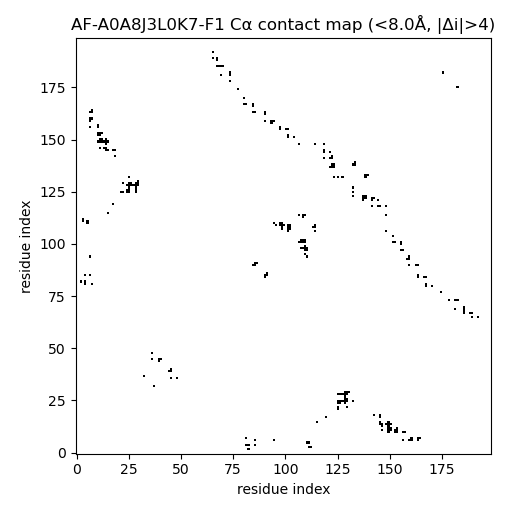A 1 156 ? 5.137 3.882 14.129 1.00 92.06 156 CYS A O 1
ATOM 1150 N N . ARG A 1 157 ? 5.167 2.308 12.532 1.00 91.00 157 ARG A N 1
ATOM 1151 C CA . ARG A 1 157 ? 3.711 2.076 12.528 1.00 91.00 157 ARG A CA 1
ATOM 1152 C C . ARG A 1 157 ? 3.253 0.928 13.416 1.00 91.00 157 ARG A C 1
ATOM 1154 O O . ARG A 1 157 ? 2.060 0.879 13.703 1.00 91.00 157 ARG A O 1
ATOM 1161 N N . SER A 1 158 ? 4.128 0.028 13.867 1.00 89.50 158 SER A N 1
ATOM 1162 C CA . SER A 1 158 ? 3.735 -1.195 14.593 1.00 89.50 158 SER A CA 1
ATOM 1163 C C . SER A 1 158 ? 2.782 -0.930 15.770 1.00 89.50 158 SER A C 1
ATOM 1165 O O . SER A 1 158 ? 1.754 -1.597 15.916 1.00 89.50 158 SER A O 1
ATOM 1167 N N . ASP A 1 159 ? 3.065 0.094 16.577 1.00 88.19 159 ASP A N 1
ATOM 1168 C CA . ASP A 1 159 ? 2.237 0.460 17.733 1.00 88.19 159 ASP A CA 1
ATOM 1169 C C . ASP A 1 159 ? 0.879 1.051 17.341 1.00 88.19 159 ASP A C 1
ATOM 1171 O O . ASP A 1 159 ? -0.122 0.830 18.028 1.00 88.19 159 ASP A O 1
ATOM 1175 N N . LEU A 1 160 ? 0.832 1.830 16.256 1.00 87.75 160 LEU A N 1
ATOM 1176 C CA . LEU A 1 160 ? -0.410 2.352 15.685 1.00 87.75 160 LEU A CA 1
ATOM 1177 C C . LEU A 1 160 ? -1.246 1.211 15.101 1.00 87.75 160 LEU A C 1
ATOM 1179 O O . LEU A 1 160 ? -2.431 1.110 15.411 1.00 87.75 160 LEU A O 1
ATOM 1183 N N . HIS A 1 161 ? -0.619 0.341 14.312 1.00 89.06 161 HIS A N 1
ATOM 1184 C CA . HIS A 1 161 ? -1.248 -0.821 13.700 1.00 89.06 161 HIS A CA 1
ATOM 1185 C C . HIS A 1 161 ? -1.854 -1.734 14.765 1.00 89.06 161 HIS A C 1
ATOM 1187 O O . HIS A 1 161 ? -3.050 -2.005 14.739 1.00 89.06 161 HIS A O 1
ATOM 1193 N N . THR A 1 162 ? -1.070 -2.126 15.772 1.00 89.38 162 THR A N 1
ATOM 1194 C CA . THR A 1 162 ? -1.537 -2.975 16.878 1.00 89.38 162 THR A CA 1
ATOM 1195 C C . THR A 1 162 ? -2.709 -2.339 17.622 1.00 89.38 162 THR A C 1
ATOM 1197 O O . THR A 1 162 ? -3.695 -3.015 17.930 1.00 89.38 162 THR A O 1
ATOM 1200 N N . HIS A 1 163 ? -2.632 -1.032 17.888 1.00 88.62 163 HIS A N 1
ATOM 1201 C CA . HIS A 1 163 ? -3.695 -0.285 18.557 1.00 88.62 163 HIS A CA 1
ATOM 1202 C C . HIS A 1 163 ? -4.995 -0.289 17.748 1.00 88.62 163 HIS A C 1
ATOM 1204 O O . HIS A 1 163 ? -6.043 -0.654 18.280 1.00 88.62 163 HIS A O 1
ATOM 1210 N N . VAL A 1 164 ? -4.935 0.072 16.463 1.00 88.88 164 VAL A N 1
ATOM 1211 C CA . VAL A 1 164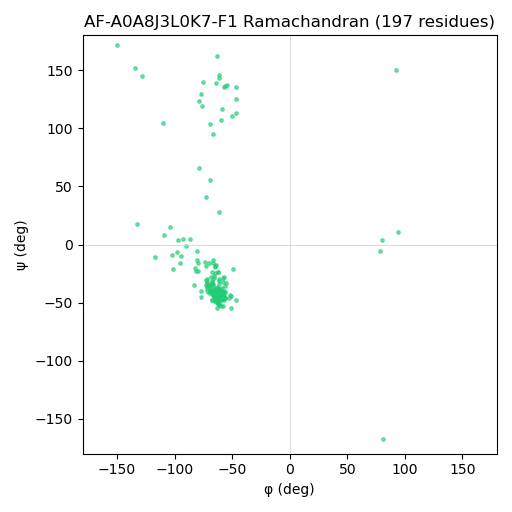 ? -6.122 0.127 15.596 1.00 88.88 164 VAL A CA 1
ATOM 1212 C C . VAL A 1 164 ? -6.685 -1.272 15.346 1.00 88.88 164 VAL A C 1
ATOM 1214 O O . VAL A 1 164 ? -7.894 -1.460 15.461 1.00 88.88 164 VAL A O 1
ATOM 1217 N N . MET A 1 165 ? -5.839 -2.274 15.101 1.00 87.56 165 MET A N 1
ATOM 1218 C CA . MET A 1 165 ? -6.274 -3.663 14.913 1.00 87.56 165 MET A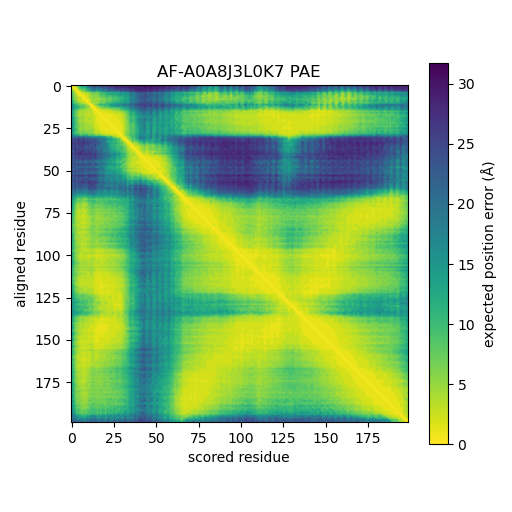 CA 1
ATOM 1219 C C . MET A 1 165 ? -6.959 -4.233 16.160 1.00 87.56 165 MET A C 1
ATOM 1221 O O . MET A 1 165 ? -7.964 -4.935 16.052 1.00 87.56 165 MET A O 1
ATOM 1225 N N . SER A 1 166 ? -6.472 -3.888 17.353 1.00 89.50 166 SER A N 1
ATOM 1226 C CA . SER A 1 166 ? -7.126 -4.279 18.608 1.00 89.50 166 SER A CA 1
ATOM 1227 C C . SER A 1 166 ? -8.470 -3.569 18.789 1.00 89.50 166 SER A C 1
ATOM 1229 O O . SER A 1 166 ? -9.450 -4.189 19.200 1.00 89.50 166 SER A O 1
ATOM 1231 N N . ALA A 1 167 ? -8.541 -2.276 18.456 1.00 89.19 167 ALA A N 1
ATOM 1232 C CA . ALA A 1 167 ? -9.764 -1.483 18.569 1.00 89.19 167 ALA A CA 1
ATOM 1233 C C . ALA A 1 167 ? -10.845 -1.914 17.566 1.00 89.19 167 ALA A C 1
ATOM 1235 O O . ALA A 1 167 ? -12.033 -1.894 17.889 1.00 89.19 167 ALA A O 1
ATOM 1236 N N . VAL A 1 168 ? -10.444 -2.331 16.363 1.00 90.81 168 VAL A N 1
ATOM 1237 C CA . VAL A 1 168 ? -11.374 -2.708 15.295 1.00 90.81 168 VAL A CA 1
ATOM 1238 C C . VAL A 1 168 ? -11.912 -4.127 15.440 1.00 90.81 168 VAL A C 1
ATOM 1240 O O . VAL A 1 168 ? -12.990 -4.420 14.930 1.00 90.81 168 VAL A O 1
ATOM 1243 N N . GLN A 1 169 ? -11.207 -5.008 16.156 1.00 91.00 169 GLN A N 1
ATOM 1244 C CA . GLN A 1 169 ? -11.553 -6.427 16.260 1.00 91.00 169 GLN A CA 1
ATOM 1245 C C . GLN A 1 169 ? -13.012 -6.690 16.697 1.00 91.00 169 GLN A C 1
ATOM 1247 O O . GLN A 1 169 ? -13.673 -7.504 16.044 1.00 91.00 169 GLN A O 1
ATOM 1252 N N . PRO A 1 170 ? -13.572 -6.019 17.728 1.00 93.06 170 PRO A N 1
ATOM 1253 C CA . PRO A 1 170 ? -14.965 -6.241 18.123 1.00 93.06 170 PRO A CA 1
ATOM 1254 C C . PRO A 1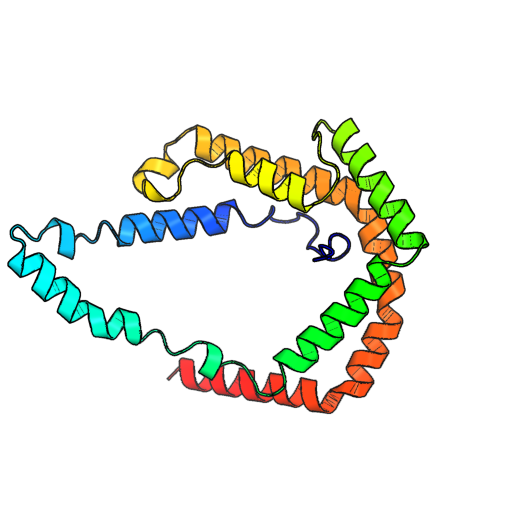 170 ? -15.965 -5.782 17.055 1.00 93.06 170 PRO A C 1
ATOM 1256 O O . PRO A 1 170 ? -16.999 -6.415 16.853 1.00 93.06 170 PRO A O 1
ATOM 1259 N N . GLU A 1 171 ? -15.664 -4.687 16.355 1.00 92.38 171 GLU A N 1
ATOM 1260 C CA . GLU A 1 171 ? -16.513 -4.170 15.279 1.00 92.38 171 GLU A CA 1
ATOM 1261 C C . GLU A 1 171 ? -16.439 -5.061 14.039 1.00 92.38 171 GLU A C 1
ATOM 1263 O O . GLU A 1 171 ? -17.464 -5.331 13.418 1.00 92.38 171 GLU A O 1
ATOM 1268 N N . LEU A 1 172 ? -15.261 -5.606 13.729 1.00 92.44 172 LEU A N 1
ATOM 1269 C CA . LEU A 1 172 ? -15.084 -6.572 12.651 1.00 92.44 172 LEU A CA 1
ATOM 1270 C C . LEU A 1 172 ? -15.852 -7.873 12.925 1.00 92.44 172 LEU A C 1
ATOM 1272 O O . LEU A 1 172 ? -16.479 -8.410 12.015 1.00 92.44 172 LEU A O 1
ATOM 1276 N N . ALA A 1 173 ? -15.862 -8.361 14.170 1.00 94.56 173 ALA A N 1
ATOM 1277 C CA . ALA A 1 173 ? -16.671 -9.520 14.548 1.00 94.56 173 ALA A CA 1
ATOM 1278 C C . ALA A 1 173 ? -18.167 -9.258 14.304 1.00 94.56 173 ALA A C 1
ATOM 1280 O O . ALA A 1 173 ? -18.835 -10.045 13.633 1.00 94.56 173 ALA A O 1
ATOM 1281 N N . ARG A 1 174 ? -18.672 -8.097 14.744 1.00 95.38 174 ARG A N 1
ATOM 1282 C CA . ARG A 1 174 ? -20.062 -7.682 14.494 1.00 95.38 174 ARG A CA 1
ATOM 1283 C C . ARG A 1 174 ? -20.369 -7.487 13.013 1.00 95.38 174 ARG A C 1
ATOM 1285 O O . ARG A 1 174 ? -21.478 -7.793 12.579 1.00 95.38 174 ARG A O 1
ATOM 1292 N N . PHE A 1 175 ? -19.416 -6.975 12.239 1.00 95.56 175 PHE A N 1
ATOM 1293 C CA . PHE A 1 175 ? -19.534 -6.850 10.790 1.00 95.56 175 PHE A CA 1
ATOM 1294 C C . PHE A 1 175 ? -19.696 -8.231 10.145 1.00 95.56 175 PHE A C 1
ATOM 1296 O O . PHE A 1 175 ? -20.645 -8.458 9.398 1.00 95.56 175 PHE A O 1
ATOM 1303 N N . VAL A 1 176 ? -18.834 -9.190 10.494 1.00 95.81 176 VAL A N 1
ATOM 1304 C CA . VAL A 1 176 ? -18.919 -10.564 9.979 1.00 95.81 176 VAL A CA 1
ATOM 1305 C C . VAL A 1 176 ? -20.247 -11.221 10.353 1.00 95.81 176 VAL A C 1
ATOM 1307 O O . VAL A 1 176 ? -20.865 -11.848 9.497 1.00 95.81 176 VAL A O 1
ATOM 1310 N N . GLU A 1 177 ? -20.718 -11.053 11.589 1.00 97.00 177 GLU A N 1
ATOM 1311 C CA . GLU A 1 177 ? -22.016 -11.580 12.026 1.00 97.00 177 GLU A CA 1
ATOM 1312 C C . GLU A 1 177 ? -23.181 -10.957 11.247 1.00 97.00 177 GLU A C 1
ATOM 1314 O O . GLU A 1 177 ? -24.037 -11.672 10.726 1.00 97.00 177 GLU A O 1
ATOM 1319 N N . ARG A 1 178 ? -23.198 -9.625 11.117 1.00 97.31 178 ARG A N 1
ATOM 1320 C CA . ARG A 1 178 ? -24.262 -8.883 10.423 1.00 97.31 178 ARG A CA 1
ATOM 1321 C C . ARG A 1 178 ? -24.332 -9.218 8.936 1.00 97.31 178 ARG A C 1
ATOM 1323 O O . ARG A 1 178 ? -25.426 -9.316 8.385 1.00 97.31 178 ARG A O 1
ATOM 1330 N N . HIS A 1 179 ? -23.180 -9.394 8.296 1.00 97.00 179 HIS A N 1
ATOM 1331 C CA . HIS A 1 179 ? -23.068 -9.605 6.854 1.00 97.00 179 HIS A CA 1
ATOM 1332 C C . HIS A 1 179 ? -22.776 -11.065 6.478 1.00 97.00 179 HIS A C 1
ATOM 1334 O O . HIS A 1 179 ? -22.409 -11.339 5.336 1.00 97.00 179 HIS A O 1
ATOM 1340 N N . ALA A 1 180 ? -22.961 -12.021 7.397 1.00 96.75 180 ALA A N 1
ATOM 1341 C CA . ALA A 1 180 ? -22.578 -13.423 7.206 1.00 9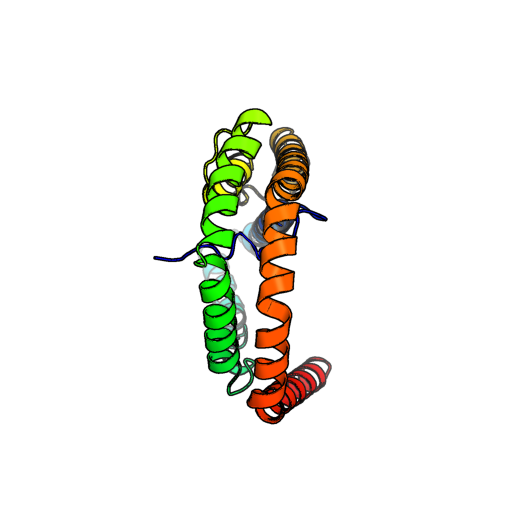6.75 180 ALA A CA 1
ATOM 1342 C C . ALA A 1 180 ? -23.125 -14.036 5.904 1.00 96.75 180 ALA A C 1
ATOM 1344 O O . ALA A 1 180 ? -22.390 -14.705 5.178 1.00 96.75 180 ALA A O 1
ATOM 1345 N N . ALA A 1 181 ? -24.395 -13.769 5.580 1.00 96.12 181 ALA A N 1
ATOM 1346 C CA . ALA A 1 181 ? -25.031 -14.260 4.358 1.00 96.12 181 ALA A CA 1
ATOM 1347 C C . ALA A 1 181 ? -24.412 -13.650 3.088 1.00 96.12 181 ALA A C 1
ATOM 1349 O O . ALA A 1 181 ? -24.088 -14.378 2.155 1.00 96.12 181 ALA A O 1
ATOM 1350 N N . ALA A 1 182 ? -24.188 -12.333 3.074 1.00 94.19 182 ALA A N 1
ATOM 1351 C CA . ALA A 1 182 ? -23.583 -11.639 1.938 1.00 94.19 182 ALA A CA 1
ATOM 1352 C C . ALA A 1 182 ? -22.119 -12.071 1.729 1.00 94.19 182 ALA A C 1
ATOM 1354 O O . ALA A 1 182 ? -21.698 -12.336 0.607 1.00 94.19 182 ALA A O 1
ATOM 1355 N N . ILE A 1 183 ? -21.358 -12.246 2.815 1.00 94.94 183 ILE A N 1
ATOM 1356 C CA . ILE A 1 183 ? -19.985 -12.770 2.764 1.00 94.94 183 ILE A CA 1
ATOM 1357 C C . ILE A 1 183 ? -19.967 -14.205 2.215 1.00 94.94 183 ILE A C 1
ATOM 1359 O O . ILE A 1 183 ? -19.098 -14.544 1.407 1.00 94.94 183 ILE A O 1
ATOM 1363 N N . ALA A 1 184 ? -20.898 -15.063 2.644 1.00 95.81 184 ALA A N 1
ATOM 1364 C CA . ALA A 1 184 ? -21.008 -16.429 2.135 1.00 95.81 184 ALA A CA 1
ATOM 1365 C C . ALA A 1 184 ? -21.336 -16.455 0.634 1.00 95.81 184 ALA A C 1
ATOM 1367 O O . ALA A 1 184 ? -20.754 -17.248 -0.106 1.00 95.81 184 ALA A O 1
ATOM 1368 N N . GLU A 1 185 ? -22.205 -15.554 0.185 1.00 94.62 185 GLU A N 1
ATOM 1369 C CA . GLU A 1 185 ? -22.593 -15.435 -1.216 1.00 94.62 185 GLU A CA 1
ATOM 1370 C C . GLU A 1 185 ? -21.434 -14.956 -2.101 1.00 94.62 185 GLU A C 1
ATOM 1372 O O . GLU A 1 185 ? -21.097 -15.618 -3.083 1.00 94.62 185 GLU A O 1
ATOM 1377 N N . VAL A 1 186 ? -20.717 -13.903 -1.693 1.00 92.94 186 VAL A N 1
ATOM 1378 C CA . VAL A 1 186 ? -19.499 -13.444 -2.386 1.00 92.94 186 VAL A CA 1
ATOM 1379 C C . VAL A 1 186 ? -18.461 -14.569 -2.490 1.00 92.94 186 VAL A C 1
ATOM 1381 O O . VAL A 1 186 ? -17.832 -14.758 -3.534 1.00 92.94 186 VAL A O 1
ATOM 1384 N N . ARG A 1 187 ? -18.287 -15.369 -1.428 1.00 92.38 187 ARG A N 1
ATOM 1385 C CA . ARG A 1 187 ? -17.383 -16.534 -1.444 1.00 92.38 187 ARG A CA 1
ATOM 1386 C C . ARG A 1 187 ? -17.831 -17.607 -2.437 1.00 92.38 187 ARG A C 1
ATOM 1388 O O . ARG A 1 187 ? -16.975 -18.175 -3.121 1.00 92.38 187 ARG A O 1
ATOM 1395 N N . ARG A 1 188 ? -19.135 -17.888 -2.513 1.00 94.88 188 ARG A N 1
ATOM 1396 C CA . ARG A 1 188 ? -19.717 -18.850 -3.459 1.00 94.88 188 ARG A CA 1
ATOM 1397 C C . ARG A 1 188 ? -19.458 -18.412 -4.900 1.00 94.88 188 ARG A C 1
ATOM 1399 O O . ARG A 1 188 ? -18.870 -19.183 -5.655 1.00 94.88 188 ARG A O 1
ATOM 1406 N N . GLN A 1 189 ? -19.793 -17.169 -5.244 1.00 90.88 189 GLN A N 1
ATOM 1407 C CA . GLN A 1 189 ? -19.601 -16.623 -6.593 1.00 90.88 189 GLN A CA 1
ATOM 1408 C C . GLN A 1 189 ? -18.125 -16.643 -7.014 1.00 90.88 189 GLN A C 1
ATOM 1410 O O . GLN A 1 189 ? -17.792 -17.122 -8.097 1.00 90.88 189 GLN A O 1
ATOM 1415 N N . TRP A 1 190 ? -17.204 -16.265 -6.118 1.00 88.06 190 TRP A N 1
ATOM 1416 C CA . TRP A 1 190 ? -15.768 -16.393 -6.391 1.00 88.06 190 TRP A CA 1
ATOM 1417 C C . TRP A 1 190 ? -15.327 -17.831 -6.679 1.00 88.06 190 TRP A C 1
ATOM 1419 O O . TRP A 1 190 ? -14.443 -18.062 -7.508 1.00 88.06 190 TRP A O 1
ATOM 1429 N N . SER A 1 191 ? -15.903 -18.808 -5.977 1.00 88.81 191 SER A N 1
ATOM 1430 C CA . SER A 1 191 ? -15.624 -20.223 -6.225 1.00 8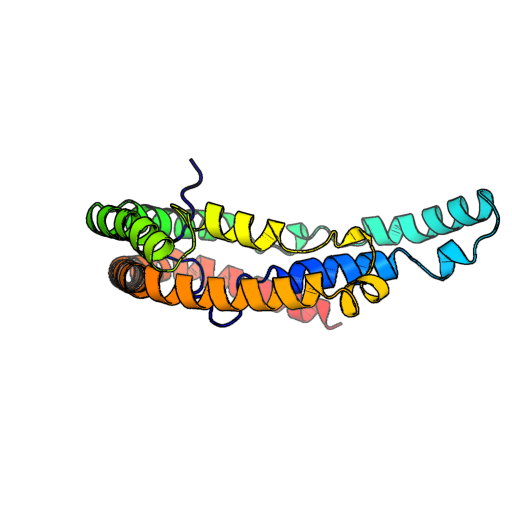8.81 191 SER A CA 1
ATOM 1431 C C . SER A 1 191 ? -16.101 -20.659 -7.612 1.00 88.81 191 SER A C 1
ATOM 1433 O O . SER A 1 191 ? -15.402 -21.411 -8.290 1.00 88.81 191 SER A O 1
ATOM 1435 N N . GLU A 1 192 ? -17.256 -20.167 -8.051 1.00 88.94 192 GLU A N 1
ATOM 1436 C CA . GLU A 1 192 ? -17.841 -20.476 -9.360 1.00 88.94 192 GLU A CA 1
ATOM 1437 C C . GLU A 1 192 ? -17.053 -19.850 -10.507 1.00 88.94 192 GLU A C 1
ATOM 1439 O O . GLU A 1 192 ? -16.757 -20.527 -11.496 1.00 88.94 192 GLU A O 1
ATOM 1444 N N . TYR A 1 193 ? -16.616 -18.600 -10.347 1.00 84.88 193 TYR A N 1
ATOM 1445 C CA . TYR A 1 193 ? -15.750 -17.941 -11.322 1.00 84.88 193 TYR A CA 1
ATOM 1446 C C . TYR A 1 193 ? -14.423 -18.686 -11.482 1.00 84.88 193 TYR A C 1
ATOM 1448 O O . TYR A 1 193 ? -14.016 -18.980 -12.606 1.00 84.88 193 TYR A O 1
ATOM 1456 N N . ARG A 1 194 ? -13.788 -19.107 -10.376 1.00 82.25 194 ARG A N 1
ATOM 1457 C CA . ARG A 1 194 ? -12.563 -19.925 -10.437 1.00 82.25 194 ARG A CA 1
ATOM 1458 C C . ARG A 1 194 ? -12.780 -21.272 -11.125 1.00 82.25 194 ARG A C 1
ATOM 1460 O O . ARG A 1 194 ? -11.934 -21.677 -11.911 1.00 82.25 194 ARG A O 1
ATOM 1467 N N . ALA A 1 195 ? -13.891 -21.954 -10.849 1.00 80.44 195 ALA A N 1
ATOM 1468 C CA . ALA A 1 195 ? -14.213 -23.234 -11.485 1.00 80.44 195 ALA A CA 1
ATOM 1469 C C . ALA A 1 195 ? -14.507 -23.104 -12.990 1.00 80.44 195 ALA A C 1
ATOM 1471 O O . ALA A 1 195 ? -14.378 -24.074 -13.735 1.00 80.44 195 ALA A O 1
ATOM 1472 N N . THR A 1 196 ? -14.918 -21.916 -13.434 1.00 74.44 196 THR A N 1
ATOM 1473 C CA . THR A 1 196 ? -15.156 -21.615 -14.850 1.00 74.44 196 THR A CA 1
ATOM 1474 C C . THR A 1 196 ? -13.859 -21.237 -15.564 1.00 74.44 196 THR A C 1
ATOM 1476 O O . THR A 1 196 ? -13.672 -21.625 -16.709 1.00 74.44 196 THR A O 1
ATOM 1479 N N . ALA A 1 197 ? -12.936 -20.554 -14.879 1.00 63.34 197 ALA A N 1
ATOM 1480 C CA . ALA A 1 197 ? -11.640 -20.145 -15.426 1.00 63.34 197 ALA A CA 1
ATOM 1481 C C . ALA A 1 197 ? -10.622 -21.293 -15.600 1.00 63.34 197 ALA A C 1
ATOM 1483 O O . ALA A 1 197 ? -9.606 -21.109 -16.263 1.00 63.34 197 ALA A O 1
ATOM 1484 N N . THR A 1 198 ? -10.854 -22.458 -14.986 1.00 53.97 198 THR A N 1
ATOM 1485 C CA . THR A 1 198 ? -9.992 -23.650 -15.106 1.00 53.97 198 THR A CA 1
ATOM 1486 C C . THR A 1 198 ? -10.471 -24.666 -16.149 1.00 53.97 198 THR A C 1
ATOM 1488 O O . THR A 1 198 ? -9.868 -25.735 -16.264 1.00 53.97 198 THR A O 1
ATOM 1491 N N . LYS A 1 199 ? -11.541 -24.354 -16.889 1.00 44.62 199 LYS A N 1
ATOM 1492 C CA . LYS A 1 199 ? -12.012 -25.120 -18.052 1.00 44.62 199 LYS A CA 1
ATOM 1493 C C . LYS A 1 199 ? -11.456 -24.533 -19.341 1.00 44.62 199 LYS A C 1
ATOM 1495 O O . LYS A 1 199 ? -11.162 -25.349 -20.240 1.00 44.62 199 LYS A O 1
#

Mean predicted aligned error: 9.83 Å

Organism: NCBI:txid121620

Sequence (199 aa):
MLGDLTSLAPLGEYGFGITSFKQNVAKAADARSNTGYTALRTDADCAAYGAALGPCITAAPDVATFVPDGQGELAAELEKLLGDQEKSPSAAVKLTAYGDCMTETGYPVRNFLELYQLVESRFPDPGAGWKVMESDARWTAAVAFERTAADVDSGCRSDLHTHVMSAVQPELARFVERHAAAIAEVRRQWSEYRATATK

Nearest PDB structures (foldseek):
  1y2o-assembly1_B  TM=2.255E-01  e=2.347E+00  Homo sapiens
  6ixf-assembly1_A  TM=2.267E-01  e=9.263E+00  Homo sapiens
  3na7-assembly1_A  TM=1.654E-01  e=7.613E+00  Helicobacter pylori NCTC 11638

Radius of gyration: 22.16 Å; Cα contacts (8 Å, |Δi|>4): 153; chains: 1; bounding box: 48×39×64 Å

Solvent-accessible surface area (backbone atoms only — not comparable to full-atom values): 11006 Å² total; per-residue (Å²): 130,88,72,72,58,60,57,70,51,78,65,24,88,78,30,85,49,57,64,61,51,42,49,51,48,4,44,49,32,42,56,66,59,27,66,74,61,74,66,43,89,47,74,67,51,49,50,53,51,50,58,69,43,46,60,60,71,67,58,55,68,63,67,74,79,72,55,40,76,66,45,66,61,54,46,52,53,48,51,48,57,53,50,53,47,55,66,32,73,74,41,45,57,43,52,58,50,30,19,55,45,33,38,77,74,74,40,93,32,66,49,62,68,52,45,52,53,55,46,58,69,48,45,68,74,37,79,72,14,34,86,57,43,79,74,32,69,52,40,60,52,23,52,53,49,33,41,55,51,16,51,51,47,29,66,47,39,45,68,42,24,54,51,46,54,62,68,41,46,68,57,50,52,51,47,50,66,75,39,42,68,60,55,52,48,32,53,49,46,52,51,51,53,53,64,58,74,76,110

Foldseek 3Di:
DPPPLQLAQDQQPPFPCLLVVLLVLQQVLVVVVVPCCVPDDDPVSNVVVCVVCVCVVVPPPPVVVLQFPCPVVLVVVVVVLSVVLCPDPVNVVLLQQLCVLCVVVPHNDSGPVSLVVVLNVQQDRSNVHNVVRVPDPSSVVSSVVRSVSSNSSSVSSVVSNVSSCVVSVVVVVVSCVVCVVVVVRSVVSNVVVVVVVVD

Secondary structure (DSSP, 8-state):
-----TTTSPPSBTB-SHHHHHHHHHHHHHHHS-HHHHT--SHHHHHHHHHHHHHHHH-S--GGGGSPTTHHHHHHHHHHHHHHHHTSHHHHHHHHHHHHHHHHTT---SSHHHHHHHHHTTSPPGGG-HHHHTT-HHHHHHHHHHHHHHHHHHHHHHHHHHHHHHHHHHHHHHHHHHTHHHHHHHHHHHHHHHHHHT-

pLDDT: mean 82.03, std 14.28, range [33.31, 97.31]